Protein AF-A0A5K7Z667-F1 (afdb_monomer)

pLDDT: mean 88.24, std 15.1, range [29.2, 98.56]

Structure (mmCIF, N/CA/C/O backbone):
data_AF-A0A5K7Z667-F1
#
_entry.id   AF-A0A5K7Z667-F1
#
loop_
_atom_site.group_PDB
_atom_site.id
_atom_site.type_symbol
_atom_site.label_atom_id
_atom_site.label_alt_id
_atom_site.label_comp_id
_atom_site.label_asym_id
_atom_site.label_entity_id
_atom_site.label_seq_id
_atom_site.pdbx_PDB_ins_code
_atom_site.Cartn_x
_atom_site.Cartn_y
_atom_site.Cartn_z
_atom_site.occupancy
_atom_site.B_iso_or_equiv
_atom_site.auth_seq_id
_atom_site.auth_comp_id
_atom_site.auth_asym_id
_atom_site.auth_atom_id
_atom_site.pdbx_PDB_model_num
ATOM 1 N N . MET A 1 1 ? 11.948 23.792 13.325 1.00 37.81 1 MET A N 1
ATOM 2 C CA . MET A 1 1 ? 11.493 22.612 12.559 1.00 37.81 1 MET A CA 1
ATOM 3 C C . MET A 1 1 ? 12.037 22.757 11.149 1.00 37.81 1 MET A C 1
ATOM 5 O O . MET A 1 1 ? 11.696 23.718 10.473 1.00 37.81 1 MET A O 1
ATOM 9 N N . THR A 1 2 ? 13.013 21.930 10.794 1.00 32.78 2 THR A N 1
ATOM 10 C CA . THR A 1 2 ? 13.844 22.032 9.585 1.00 32.78 2 THR A CA 1
ATOM 11 C C . THR A 1 2 ? 13.054 21.640 8.335 1.00 32.78 2 THR A C 1
ATOM 13 O O . THR A 1 2 ? 12.211 20.747 8.389 1.00 32.78 2 THR A O 1
ATOM 16 N N . LYS A 1 3 ? 13.341 22.304 7.208 1.00 29.20 3 LYS A N 1
ATOM 17 C CA . LYS A 1 3 ? 12.704 22.112 5.888 1.00 29.20 3 LYS A CA 1
ATOM 18 C C . LYS A 1 3 ? 12.750 20.665 5.351 1.00 29.20 3 LYS A C 1
ATOM 20 O O . LYS A 1 3 ? 12.064 20.368 4.381 1.00 29.20 3 LYS A O 1
ATOM 25 N N . ASP A 1 4 ? 13.500 19.770 5.989 1.00 35.94 4 ASP A N 1
ATOM 26 C CA . ASP A 1 4 ? 13.651 18.368 5.585 1.00 35.94 4 ASP A CA 1
ATOM 27 C C . ASP A 1 4 ? 12.456 17.471 5.943 1.00 35.94 4 ASP A C 1
ATOM 29 O O . ASP A 1 4 ? 12.241 16.460 5.283 1.00 35.94 4 ASP A O 1
ATOM 33 N N . VAL A 1 5 ? 11.606 17.857 6.905 1.00 36.28 5 VAL A N 1
ATOM 34 C CA . VAL A 1 5 ? 10.409 17.060 7.264 1.00 36.28 5 VAL A CA 1
ATOM 35 C C . VAL A 1 5 ? 9.325 17.122 6.171 1.00 36.28 5 VAL A C 1
ATOM 37 O O . VAL A 1 5 ? 8.490 16.232 6.076 1.00 36.28 5 VAL A O 1
ATOM 40 N N . GLN A 1 6 ? 9.368 18.125 5.283 1.00 37.66 6 GLN A N 1
ATOM 41 C CA . GLN A 1 6 ? 8.462 18.241 4.127 1.00 37.66 6 GLN A CA 1
ATOM 42 C C . GLN A 1 6 ? 8.874 17.382 2.916 1.00 37.66 6 GLN A C 1
ATOM 44 O O . GLN A 1 6 ? 8.165 17.388 1.913 1.00 37.66 6 GLN A O 1
ATOM 49 N N . ARG A 1 7 ? 10.010 16.672 2.976 1.00 45.94 7 ARG A N 1
ATOM 50 C CA . ARG A 1 7 ? 10.534 15.856 1.863 1.00 45.94 7 ARG A CA 1
ATOM 51 C C . ARG A 1 7 ? 10.354 14.354 2.034 1.00 45.94 7 ARG A C 1
ATOM 53 O O . ARG A 1 7 ? 10.705 13.613 1.120 1.00 45.94 7 ARG A O 1
ATOM 60 N N . LEU A 1 8 ? 9.836 13.899 3.172 1.00 52.56 8 LEU A N 1
ATOM 61 C CA . LEU A 1 8 ? 9.465 12.496 3.293 1.00 52.56 8 LEU A CA 1
ATOM 62 C C . LEU A 1 8 ? 8.280 12.244 2.349 1.00 52.56 8 LEU A C 1
ATOM 64 O O . LEU A 1 8 ? 7.321 13.024 2.389 1.00 52.56 8 LEU A O 1
ATOM 68 N N . PRO A 1 9 ? 8.346 11.211 1.487 1.00 63.38 9 PRO A N 1
ATOM 69 C CA . PRO A 1 9 ? 7.200 10.783 0.698 1.00 63.38 9 PRO A CA 1
ATOM 70 C C . PRO A 1 9 ? 5.979 10.681 1.618 1.00 63.38 9 PRO A C 1
ATOM 72 O O . PRO A 1 9 ? 6.112 10.306 2.778 1.00 63.38 9 PRO A O 1
ATOM 75 N N . ASN A 1 10 ? 4.806 11.088 1.149 1.00 80.81 10 ASN A N 1
ATOM 76 C CA . ASN A 1 10 ? 3.501 10.908 1.792 1.00 80.81 10 ASN A CA 1
ATOM 77 C C . ASN A 1 10 ? 2.516 10.379 0.746 1.00 80.81 10 ASN A C 1
ATOM 79 O O . ASN A 1 10 ? 2.864 10.307 -0.435 1.00 80.81 10 ASN A O 1
ATOM 83 N N . GLU A 1 11 ? 1.313 9.975 1.162 1.00 86.56 11 GLU A N 1
ATOM 84 C CA . GLU A 1 11 ? 0.299 9.458 0.230 1.00 86.56 11 GLU A CA 1
ATOM 85 C C . GLU A 1 11 ? 0.104 10.417 -0.955 1.00 86.56 11 GLU A C 1
ATOM 87 O O . GLU A 1 11 ? 0.247 9.995 -2.098 1.00 86.56 11 GLU A O 1
ATOM 92 N N . ALA A 1 12 ? -0.064 11.716 -0.688 1.00 87.56 12 ALA A N 1
ATOM 93 C CA . ALA A 1 12 ? -0.238 12.738 -1.721 1.00 87.56 12 ALA A CA 1
ATOM 94 C C . ALA A 1 12 ? 0.960 12.849 -2.681 1.00 87.56 12 ALA A C 1
ATOM 96 O O . ALA A 1 12 ? 0.777 13.012 -3.885 1.00 87.56 12 ALA A O 1
ATOM 97 N N . TRP A 1 13 ? 2.193 12.737 -2.180 1.00 90.81 13 TRP A N 1
ATOM 98 C CA . TRP A 1 13 ? 3.378 12.717 -3.037 1.00 90.81 13 TRP A CA 1
ATOM 99 C C . TRP A 1 13 ? 3.383 11.484 -3.945 1.00 90.81 13 TRP A C 1
ATOM 101 O O . TRP A 1 13 ? 3.660 11.607 -5.137 1.00 90.81 13 TRP A O 1
ATOM 111 N N . CYS A 1 14 ? 3.047 10.304 -3.412 1.00 90.19 14 CYS A N 1
ATOM 112 C CA . CYS A 1 14 ? 3.000 9.083 -4.213 1.00 90.19 14 CYS A CA 1
ATOM 113 C C . CYS A 1 14 ? 1.883 9.144 -5.263 1.00 90.19 14 CYS A C 1
ATOM 115 O O . CYS A 1 14 ? 2.082 8.701 -6.391 1.00 90.19 14 CYS A O 1
ATOM 117 N N . GLU A 1 15 ? 0.734 9.729 -4.924 1.00 90.31 15 GLU A N 1
ATOM 118 C CA . GLU A 1 15 ? -0.350 9.982 -5.875 1.00 90.31 15 GLU A CA 1
ATOM 119 C C . GLU A 1 15 ? 0.071 10.933 -6.986 1.00 90.31 15 GLU A C 1
ATOM 121 O O . GLU A 1 15 ? -0.134 10.623 -8.155 1.00 90.31 15 GLU A O 1
ATOM 126 N N . GLN A 1 16 ? 0.738 12.035 -6.645 1.00 91.88 16 GLN A N 1
ATOM 127 C CA . GLN A 1 16 ? 1.260 12.957 -7.645 1.00 91.88 16 GLN A CA 1
ATOM 128 C C . GLN A 1 16 ? 2.244 12.251 -8.590 1.00 91.88 16 GLN A C 1
ATOM 130 O O . GLN A 1 16 ? 2.157 12.410 -9.804 1.00 91.88 16 GLN A O 1
ATOM 135 N N . ARG A 1 17 ? 3.176 11.445 -8.060 1.00 94.00 17 ARG A N 1
ATOM 136 C CA . ARG A 1 17 ? 4.117 10.680 -8.898 1.00 94.00 17 ARG A CA 1
ATOM 137 C C . ARG A 1 17 ? 3.405 9.651 -9.775 1.00 94.00 17 ARG A C 1
ATOM 139 O O . ARG A 1 17 ? 3.826 9.432 -10.906 1.00 94.00 17 ARG A O 1
ATOM 146 N N . LEU A 1 18 ? 2.343 9.027 -9.268 1.00 93.38 18 LEU A N 1
ATOM 147 C CA . LEU A 1 18 ? 1.510 8.112 -10.041 1.00 93.38 18 LEU A CA 1
ATOM 148 C C . LEU A 1 18 ? 0.805 8.846 -11.187 1.00 93.38 18 LEU A C 1
ATOM 150 O O . LEU A 1 18 ? 0.838 8.360 -12.310 1.00 93.38 18 LEU A O 1
ATOM 154 N N . GLU A 1 19 ? 0.188 9.998 -10.925 1.00 92.44 19 GLU A N 1
ATOM 155 C CA . GLU A 1 19 ? -0.460 10.819 -11.956 1.00 92.44 19 GLU A CA 1
ATOM 156 C C . GLU A 1 19 ? 0.533 11.253 -13.036 1.00 92.44 19 GLU A C 1
ATOM 158 O O . GLU A 1 19 ? 0.253 11.106 -14.225 1.00 92.44 19 GLU A O 1
ATOM 163 N N . GLU A 1 20 ? 1.716 11.719 -12.629 1.00 93.81 20 GLU A N 1
ATOM 164 C CA . GLU A 1 20 ? 2.798 12.070 -13.548 1.00 93.81 20 GLU A CA 1
ATOM 165 C C . GLU A 1 20 ? 3.216 10.866 -14.403 1.00 93.81 20 GLU A C 1
ATOM 167 O O . GLU A 1 20 ? 3.272 10.984 -15.624 1.00 93.81 20 GLU A O 1
ATOM 172 N N . LEU A 1 21 ? 3.447 9.695 -13.795 1.00 93.00 21 LEU A N 1
ATOM 173 C CA . LEU A 1 21 ? 3.819 8.473 -14.517 1.00 93.00 21 LEU A CA 1
ATOM 174 C C . LEU A 1 21 ? 2.734 8.034 -15.507 1.00 93.00 21 LEU A C 1
ATOM 176 O O . LEU A 1 21 ? 3.046 7.650 -16.630 1.00 93.00 21 LEU A O 1
ATOM 180 N N . MET A 1 22 ? 1.464 8.110 -15.111 1.00 90.06 22 MET A N 1
ATOM 181 C CA . MET A 1 22 ? 0.321 7.759 -15.959 1.00 90.06 22 MET A CA 1
ATOM 182 C C . MET A 1 22 ? 0.161 8.697 -17.166 1.00 90.06 22 MET A C 1
ATOM 184 O O . MET A 1 22 ? -0.462 8.307 -18.151 1.00 90.06 22 MET A O 1
ATOM 188 N N . GLY A 1 23 ? 0.709 9.913 -17.096 1.00 89.19 23 GLY A N 1
ATOM 189 C CA . GLY A 1 23 ? 0.734 10.870 -18.202 1.00 89.19 23 GLY A CA 1
ATOM 190 C C . GLY A 1 23 ? 1.915 10.704 -19.164 1.00 89.19 23 GLY A C 1
ATOM 191 O O . GLY A 1 23 ? 1.956 11.396 -20.180 1.00 89.19 23 GLY A O 1
ATOM 192 N N . ILE A 1 24 ? 2.879 9.827 -18.865 1.00 88.94 24 ILE A N 1
ATOM 193 C CA . ILE A 1 24 ? 4.060 9.608 -19.708 1.00 88.94 24 ILE A CA 1
ATOM 194 C C . ILE A 1 24 ? 3.760 8.544 -20.766 1.00 88.94 24 ILE A C 1
ATOM 196 O O . ILE A 1 24 ? 3.416 7.406 -20.450 1.00 88.94 24 ILE A O 1
ATOM 200 N N . GLU A 1 25 ? 3.997 8.882 -22.032 1.00 84.25 25 GLU A N 1
ATOM 201 C CA . GLU A 1 25 ? 4.102 7.892 -23.104 1.00 84.25 25 GLU A CA 1
ATOM 202 C C . GLU A 1 25 ? 5.501 7.262 -23.075 1.00 84.25 25 GLU A C 1
ATOM 204 O O . GLU A 1 25 ? 6.478 7.829 -23.568 1.00 84.25 25 GLU A O 1
ATOM 209 N N . ALA A 1 26 ? 5.619 6.091 -22.449 1.00 79.75 26 ALA A N 1
ATOM 210 C CA . ALA A 1 26 ? 6.873 5.348 -22.426 1.00 79.75 26 ALA A CA 1
ATOM 211 C C . ALA A 1 26 ? 7.084 4.613 -23.758 1.00 79.75 26 ALA A C 1
ATOM 213 O O . ALA A 1 26 ? 6.264 3.782 -24.149 1.00 79.75 26 ALA A O 1
ATOM 214 N N . ALA A 1 27 ? 8.210 4.882 -24.426 1.00 83.75 27 ALA A N 1
ATOM 215 C CA . ALA A 1 27 ? 8.595 4.178 -25.652 1.00 83.75 27 ALA A CA 1
ATOM 216 C C . ALA A 1 27 ? 8.820 2.673 -25.417 1.00 83.75 27 ALA A C 1
ATOM 218 O O . ALA A 1 27 ? 8.535 1.860 -26.293 1.00 83.75 27 ALA A O 1
ATOM 219 N N . ASP A 1 28 ? 9.300 2.312 -24.224 1.00 89.62 28 ASP A N 1
ATOM 220 C CA . ASP A 1 28 ? 9.475 0.932 -23.784 1.00 89.62 28 ASP A CA 1
ATOM 221 C C . ASP A 1 28 ? 8.576 0.652 -22.562 1.00 89.62 28 ASP A C 1
ATOM 223 O O . ASP A 1 28 ? 8.801 1.228 -21.488 1.00 89.62 28 ASP A O 1
ATOM 227 N N . PRO A 1 29 ? 7.568 -0.234 -22.686 1.00 91.19 29 PRO A N 1
ATOM 228 C CA . PRO A 1 29 ? 6.668 -0.579 -21.587 1.00 91.19 29 PRO A CA 1
ATOM 229 C C . PRO A 1 29 ? 7.378 -1.135 -20.348 1.00 91.19 29 PRO A C 1
ATOM 231 O O . PRO A 1 29 ? 6.884 -0.949 -19.235 1.00 91.19 29 PRO A O 1
ATOM 234 N N . ARG A 1 30 ? 8.546 -1.775 -20.500 1.00 93.94 30 ARG A N 1
ATOM 235 C CA . ARG A 1 30 ? 9.324 -2.300 -19.366 1.00 93.94 30 ARG A CA 1
ATOM 236 C C . ARG A 1 30 ? 9.703 -1.187 -18.399 1.00 93.94 30 ARG A C 1
ATOM 238 O O . ARG A 1 30 ? 9.585 -1.354 -17.188 1.00 93.94 30 ARG A O 1
ATOM 245 N N . LEU A 1 31 ? 10.098 -0.030 -18.934 1.00 94.88 31 LEU A N 1
ATOM 246 C CA . LEU A 1 31 ? 10.473 1.134 -18.132 1.00 94.88 31 LEU A CA 1
ATOM 247 C C . LEU A 1 31 ? 9.276 1.661 -17.338 1.00 94.88 31 LEU A C 1
ATOM 249 O O . LEU A 1 31 ? 9.417 1.997 -16.162 1.00 94.88 31 LEU A O 1
ATOM 253 N N . PHE A 1 32 ? 8.091 1.686 -17.952 1.00 95.56 32 PHE A N 1
ATOM 254 C CA . PHE A 1 32 ? 6.858 2.095 -17.282 1.00 95.56 32 PHE A CA 1
ATOM 255 C C . PHE A 1 32 ? 6.525 1.166 -16.109 1.00 95.56 32 PHE A C 1
ATOM 257 O O . PHE A 1 32 ? 6.336 1.636 -14.985 1.00 95.56 32 PHE A O 1
ATOM 264 N N . TRP A 1 33 ? 6.496 -0.150 -16.341 1.00 96.19 33 TRP A N 1
ATOM 265 C CA . TRP A 1 33 ? 6.102 -1.114 -15.312 1.00 96.19 33 TRP A CA 1
ATOM 266 C C . TRP A 1 33 ? 7.119 -1.224 -14.179 1.00 96.19 33 TRP A C 1
ATOM 268 O O . TRP A 1 33 ? 6.713 -1.261 -13.018 1.00 96.19 33 TRP A O 1
ATOM 278 N N . LEU A 1 34 ? 8.420 -1.162 -14.479 1.00 97.38 34 LEU A N 1
ATOM 279 C CA . LEU A 1 34 ? 9.453 -1.074 -13.443 1.00 97.38 34 LEU A CA 1
ATOM 280 C C . LEU A 1 34 ? 9.329 0.217 -12.632 1.00 97.38 34 LEU A C 1
ATOM 282 O O . LEU A 1 34 ? 9.441 0.185 -11.411 1.00 97.38 34 LEU A O 1
ATOM 286 N N . THR A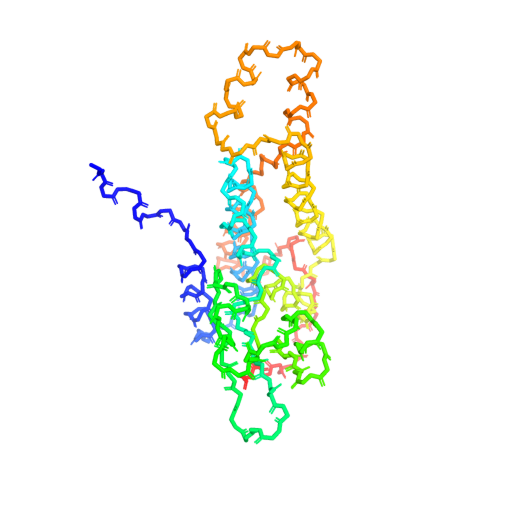 1 35 ? 9.032 1.350 -13.270 1.00 97.25 35 THR A N 1
ATOM 287 C CA . THR A 1 35 ? 8.834 2.615 -12.544 1.00 97.25 35 THR A CA 1
ATOM 288 C C . THR A 1 35 ? 7.595 2.558 -11.646 1.00 97.25 35 THR A C 1
ATOM 290 O O . THR A 1 35 ? 7.641 3.012 -10.501 1.00 97.25 35 THR A O 1
ATOM 293 N N . LEU A 1 36 ? 6.502 1.945 -12.113 1.00 97.56 36 LEU A N 1
ATOM 294 C CA . LEU A 1 36 ? 5.302 1.738 -11.300 1.00 97.56 36 LEU A CA 1
ATOM 295 C C . LEU A 1 36 ? 5.573 0.791 -10.119 1.00 97.56 36 LEU A C 1
ATOM 297 O O . LEU A 1 36 ? 5.118 1.053 -9.005 1.00 97.56 36 LEU A O 1
ATOM 301 N N . ALA A 1 37 ? 6.343 -0.277 -10.339 1.00 98.12 37 ALA A N 1
ATOM 302 C CA . ALA A 1 37 ? 6.761 -1.207 -9.292 1.00 98.12 37 ALA A CA 1
ATOM 303 C C . ALA A 1 37 ? 7.649 -0.518 -8.244 1.00 98.12 37 ALA A C 1
ATOM 305 O O . ALA A 1 37 ? 7.424 -0.676 -7.046 1.00 98.12 37 ALA A O 1
ATOM 306 N N . ARG A 1 38 ? 8.570 0.357 -8.667 1.00 97.81 38 ARG A N 1
ATOM 307 C CA . ARG A 1 38 ? 9.362 1.194 -7.750 1.00 97.81 38 ARG A CA 1
ATOM 308 C C . ARG A 1 38 ? 8.487 2.109 -6.901 1.00 97.81 38 ARG A C 1
ATOM 310 O O . ARG A 1 38 ? 8.744 2.261 -5.708 1.00 97.81 38 ARG A O 1
ATOM 317 N N . LEU A 1 39 ? 7.439 2.698 -7.478 1.00 97.50 39 LEU A N 1
ATOM 318 C CA . LEU A 1 39 ? 6.490 3.503 -6.708 1.00 97.50 39 LEU A CA 1
ATOM 319 C C . LEU A 1 39 ? 5.736 2.653 -5.670 1.00 97.50 39 LEU A C 1
ATOM 321 O O . LEU A 1 39 ? 5.523 3.115 -4.549 1.00 97.50 39 LEU A O 1
ATOM 325 N N . ALA A 1 40 ? 5.386 1.408 -6.010 1.00 97.94 40 ALA A N 1
ATOM 326 C CA . ALA A 1 40 ? 4.782 0.463 -5.072 1.00 97.94 40 ALA A CA 1
ATOM 327 C C . ALA A 1 40 ? 5.736 0.085 -3.927 1.00 97.94 40 ALA A C 1
ATOM 329 O O . ALA A 1 40 ? 5.325 0.141 -2.768 1.00 97.94 40 ALA A O 1
ATOM 330 N N . GLU A 1 41 ? 7.006 -0.219 -4.222 1.00 98.19 41 GLU A N 1
ATOM 331 C CA . GLU A 1 41 ? 8.025 -0.495 -3.196 1.00 98.19 41 GLU A CA 1
ATOM 332 C C . GLU A 1 41 ? 8.221 0.696 -2.254 1.00 98.19 41 GLU A C 1
ATOM 334 O O . GLU A 1 41 ? 8.280 0.522 -1.038 1.00 98.19 41 GLU A O 1
ATOM 339 N N . LEU A 1 42 ? 8.269 1.918 -2.792 1.00 97.06 42 LEU A N 1
ATOM 340 C CA . LEU A 1 42 ? 8.445 3.123 -1.985 1.00 97.06 42 LEU A CA 1
ATOM 341 C C . LEU A 1 42 ? 7.236 3.386 -1.074 1.00 97.06 42 LEU A C 1
ATOM 343 O O . LEU A 1 42 ? 7.412 3.638 0.119 1.00 97.06 42 LEU A O 1
ATOM 347 N N . ALA A 1 43 ? 6.015 3.271 -1.607 1.00 97.06 43 ALA A N 1
ATOM 348 C CA . ALA A 1 43 ? 4.792 3.414 -0.819 1.00 97.06 43 ALA A CA 1
ATOM 349 C C . ALA A 1 43 ? 4.701 2.347 0.287 1.00 97.06 43 ALA A C 1
ATOM 351 O O . ALA A 1 43 ? 4.293 2.636 1.411 1.00 97.06 43 ALA A O 1
ATOM 352 N N . LEU A 1 44 ? 5.120 1.114 -0.004 1.00 97.75 44 LEU A N 1
ATOM 353 C CA . LEU A 1 44 ? 5.105 0.013 0.952 1.00 97.75 44 LEU A CA 1
ATOM 354 C C . LEU A 1 44 ? 6.167 0.156 2.044 1.00 97.75 44 LEU A C 1
ATOM 356 O O . LEU A 1 44 ? 5.857 -0.040 3.220 1.00 97.75 44 LEU A O 1
ATOM 360 N N . LYS A 1 45 ? 7.395 0.539 1.676 1.00 97.25 45 LYS A N 1
ATOM 361 C CA . LYS A 1 45 ? 8.459 0.895 2.624 1.00 97.25 45 LYS A CA 1
ATOM 362 C C . LYS A 1 45 ? 7.968 1.958 3.596 1.00 97.25 45 LYS A C 1
ATOM 364 O O . LYS A 1 45 ? 8.118 1.811 4.805 1.00 97.25 45 LYS A O 1
ATOM 369 N N . GLN A 1 46 ? 7.326 2.987 3.062 1.00 96.31 46 GLN A N 1
ATOM 370 C CA . GLN A 1 46 ? 6.772 4.067 3.850 1.00 96.31 46 GLN A CA 1
ATOM 371 C C . GLN A 1 46 ? 5.644 3.606 4.785 1.00 96.31 46 GLN A C 1
ATOM 373 O O . GLN A 1 46 ? 5.627 3.991 5.952 1.00 96.31 46 GLN A O 1
ATOM 378 N N . ALA A 1 47 ? 4.712 2.777 4.310 1.00 97.38 47 ALA A N 1
ATOM 379 C CA . ALA A 1 47 ? 3.667 2.221 5.167 1.00 97.38 47 ALA A CA 1
ATOM 380 C C . ALA A 1 47 ? 4.255 1.366 6.302 1.00 97.38 47 ALA A C 1
ATOM 382 O O . ALA A 1 47 ? 3.769 1.432 7.431 1.00 97.38 47 ALA A O 1
ATOM 383 N N . GLY A 1 48 ? 5.323 0.614 6.018 1.00 97.75 48 GLY A N 1
ATOM 384 C CA . GLY A 1 48 ? 6.087 -0.122 7.022 1.00 97.75 48 GLY A CA 1
ATOM 385 C C . GLY A 1 48 ? 6.751 0.793 8.049 1.00 97.75 48 GLY A C 1
ATOM 386 O O . GLY A 1 48 ? 6.607 0.560 9.245 1.00 97.75 48 GLY A O 1
ATOM 387 N N . ASP A 1 49 ? 7.396 1.875 7.606 1.00 96.44 49 ASP A N 1
ATOM 388 C CA . ASP A 1 49 ? 7.992 2.863 8.510 1.00 96.44 49 ASP A CA 1
ATOM 389 C C . ASP A 1 49 ? 6.932 3.523 9.394 1.00 96.44 49 ASP A C 1
ATOM 391 O O . ASP A 1 49 ? 7.131 3.650 10.599 1.00 96.44 49 ASP A O 1
ATOM 395 N N . TYR A 1 50 ? 5.780 3.897 8.836 1.00 96.25 50 TYR A N 1
ATOM 396 C CA . TYR A 1 50 ? 4.678 4.435 9.628 1.00 96.25 50 TYR A CA 1
ATOM 397 C C . TYR A 1 50 ? 4.159 3.434 10.657 1.00 96.25 50 TYR A C 1
ATOM 399 O O . TYR A 1 50 ? 3.949 3.809 11.810 1.00 96.25 50 TYR A O 1
ATOM 407 N N . ALA A 1 51 ? 3.991 2.164 10.283 1.00 96.69 51 ALA A N 1
ATOM 408 C CA . ALA A 1 51 ? 3.578 1.126 11.222 1.00 96.69 51 ALA A CA 1
ATOM 409 C C . ALA A 1 51 ? 4.602 0.956 12.357 1.00 96.69 51 ALA A C 1
ATOM 411 O O . ALA A 1 51 ? 4.218 0.950 13.528 1.00 96.69 51 ALA A O 1
ATOM 412 N N . ASP A 1 52 ? 5.895 0.916 12.026 1.00 96.25 52 ASP A N 1
ATOM 413 C CA . ASP A 1 52 ? 6.990 0.762 12.990 1.00 96.25 52 ASP A CA 1
ATOM 414 C C . ASP A 1 52 ? 7.114 1.960 13.950 1.00 96.25 52 ASP A C 1
ATOM 416 O O . ASP A 1 52 ? 7.566 1.798 15.082 1.00 96.25 52 ASP A O 1
ATOM 420 N N . HIS A 1 53 ? 6.668 3.151 13.535 1.00 94.94 53 HIS A N 1
ATOM 421 C CA . HIS A 1 53 ? 6.625 4.365 14.362 1.00 94.94 53 HIS A CA 1
ATOM 422 C C . HIS A 1 53 ? 5.244 4.638 14.983 1.00 94.94 53 HIS A C 1
ATOM 424 O O . HIS A 1 53 ? 5.004 5.724 15.510 1.00 94.94 53 HIS A O 1
ATOM 430 N N . CYS A 1 54 ? 4.334 3.662 14.951 1.00 94.81 54 CYS A N 1
ATOM 431 C CA . CYS A 1 54 ? 2.974 3.780 15.483 1.00 94.81 54 CYS A CA 1
ATOM 432 C C . CYS A 1 54 ? 2.127 4.896 14.838 1.00 94.81 54 CYS A C 1
ATOM 434 O O . CYS A 1 54 ? 1.120 5.328 15.398 1.00 94.81 54 CYS A O 1
ATOM 436 N N . GLU A 1 55 ? 2.479 5.343 13.632 1.00 93.81 55 GLU A N 1
ATOM 437 C CA . GLU A 1 55 ? 1.674 6.254 12.815 1.00 93.81 55 GLU A CA 1
ATOM 438 C C . GLU A 1 55 ? 0.577 5.469 12.071 1.00 93.81 55 GLU A C 1
ATOM 440 O O . GLU A 1 55 ? 0.473 5.483 10.842 1.00 93.81 55 GLU A O 1
ATOM 445 N N . PHE A 1 56 ? -0.261 4.747 12.825 1.00 92.38 56 PHE A N 1
ATOM 446 C CA . PHE A 1 56 ? -1.211 3.765 12.283 1.00 92.38 56 PHE A CA 1
ATOM 447 C C . PHE A 1 56 ? -2.197 4.356 11.280 1.00 92.38 56 PHE A C 1
ATOM 449 O O . PHE A 1 56 ? -2.588 3.678 10.332 1.00 92.38 56 PHE A O 1
ATOM 456 N N . GLN A 1 57 ? -2.596 5.616 11.464 1.00 91.56 57 GLN A N 1
ATOM 457 C CA . GLN A 1 57 ? -3.472 6.289 10.512 1.00 91.56 57 GLN A CA 1
ATOM 458 C C . GLN A 1 57 ? -2.781 6.469 9.156 1.00 91.56 57 GLN A C 1
ATOM 460 O O . GLN A 1 57 ? -3.394 6.175 8.136 1.00 91.56 57 GLN A O 1
ATOM 465 N N . ALA A 1 58 ? -1.514 6.890 9.137 1.00 92.62 58 ALA A N 1
ATOM 466 C CA . ALA A 1 58 ? -0.760 7.111 7.906 1.00 92.62 58 ALA A CA 1
ATOM 467 C C . ALA A 1 58 ? -0.422 5.786 7.198 1.00 92.62 58 ALA A C 1
ATOM 469 O O . ALA A 1 58 ? -0.592 5.668 5.985 1.00 92.62 58 ALA A O 1
ATOM 470 N N . ALA A 1 59 ? -0.035 4.752 7.956 1.00 95.38 59 ALA A N 1
ATOM 471 C CA . ALA A 1 59 ? 0.136 3.399 7.420 1.00 95.38 59 ALA A CA 1
ATOM 472 C C . ALA A 1 59 ? -1.185 2.845 6.855 1.00 95.38 59 ALA A C 1
ATOM 474 O O . ALA A 1 59 ? -1.238 2.315 5.743 1.00 95.38 59 ALA A O 1
ATOM 475 N N . GLY A 1 60 ? -2.273 3.021 7.609 1.00 93.38 60 GLY A N 1
ATOM 476 C CA . GLY A 1 60 ? -3.620 2.642 7.210 1.00 93.38 60 GLY A CA 1
ATOM 477 C C . GLY A 1 60 ? -4.093 3.396 5.974 1.00 93.38 60 GLY A C 1
ATOM 478 O O . GLY A 1 60 ? -4.756 2.802 5.136 1.00 93.38 60 GLY A O 1
ATOM 479 N N . ASP A 1 61 ? -3.721 4.662 5.809 1.00 93.81 61 ASP A N 1
ATOM 480 C CA . ASP A 1 61 ? -4.059 5.464 4.635 1.00 93.81 61 ASP A CA 1
ATOM 481 C C . ASP A 1 61 ? -3.443 4.928 3.344 1.00 93.81 61 ASP A C 1
ATOM 483 O O . ASP A 1 61 ? -4.130 4.846 2.328 1.00 93.81 61 ASP A O 1
ATOM 487 N N . LEU A 1 62 ? -2.204 4.446 3.406 1.00 95.19 62 LEU A N 1
ATOM 488 C CA . LEU A 1 62 ? -1.546 3.829 2.257 1.00 95.19 62 LEU A CA 1
ATOM 489 C C . LEU A 1 62 ? -2.082 2.425 1.939 1.00 95.19 62 LEU A C 1
ATOM 491 O O . LEU A 1 62 ? -2.157 2.051 0.765 1.00 95.19 62 LEU A O 1
ATOM 495 N N . LEU A 1 63 ? -2.442 1.640 2.961 1.00 96.19 63 LEU A N 1
ATOM 496 C CA . LEU A 1 63 ? -2.700 0.204 2.809 1.00 96.19 63 LEU A CA 1
ATOM 497 C C . LEU A 1 63 ? -4.178 -0.207 2.860 1.00 96.19 63 LEU A C 1
ATOM 499 O O . LEU A 1 63 ? -4.578 -1.115 2.137 1.00 96.19 63 LEU A O 1
ATOM 503 N N . VAL A 1 64 ? -4.986 0.410 3.721 1.00 92.75 64 VAL A N 1
ATOM 504 C CA . VAL A 1 64 ? -6.316 -0.104 4.102 1.00 92.75 64 VAL A CA 1
ATOM 505 C C . VAL A 1 64 ? -7.430 0.888 3.792 1.00 92.75 64 VAL A C 1
ATOM 507 O O . VAL A 1 64 ? -8.451 0.511 3.217 1.00 92.75 64 VAL A O 1
ATOM 510 N N . ASN A 1 65 ? -7.260 2.153 4.170 1.00 91.38 65 ASN A N 1
ATOM 511 C CA . ASN A 1 65 ? -8.290 3.172 4.060 1.00 91.38 65 ASN A CA 1
ATOM 512 C C . ASN A 1 65 ? -8.424 3.610 2.602 1.00 91.38 65 ASN A C 1
ATOM 514 O O . ASN A 1 65 ? -7.491 4.184 2.043 1.00 91.38 65 ASN A O 1
ATOM 518 N N . PRO A 1 66 ? -9.590 3.404 1.971 1.00 91.62 66 PRO A N 1
ATOM 519 C CA . PRO A 1 66 ? -9.796 3.898 0.628 1.00 91.62 66 PRO A CA 1
ATOM 520 C C . PRO A 1 66 ? -9.689 5.419 0.581 1.00 91.62 66 PRO A C 1
ATOM 522 O O . PRO A 1 66 ? -10.216 6.122 1.452 1.00 91.62 66 PRO A O 1
ATOM 525 N N . ARG A 1 67 ? -9.065 5.911 -0.484 1.00 91.44 67 ARG A N 1
ATOM 526 C CA . ARG A 1 67 ? -8.874 7.338 -0.737 1.00 91.44 67 ARG A CA 1
ATOM 527 C C . ARG A 1 67 ? -10.193 8.061 -0.957 1.00 91.44 67 ARG A C 1
ATOM 529 O O . ARG A 1 67 ? -10.376 9.183 -0.485 1.00 91.44 67 ARG A O 1
ATOM 536 N N . ARG A 1 68 ? -11.162 7.375 -1.577 1.00 91.38 68 ARG A N 1
ATOM 537 C CA . ARG A 1 68 ? -12.486 7.939 -1.845 1.00 91.38 68 ARG A CA 1
ATOM 538 C C . ARG A 1 68 ? -13.608 6.927 -1.698 1.00 91.38 68 ARG A C 1
ATOM 540 O O . ARG A 1 68 ? -13.632 5.887 -2.355 1.00 91.38 68 ARG A O 1
ATOM 547 N N . ILE A 1 69 ? -14.597 7.297 -0.887 1.00 91.94 69 ILE A N 1
ATOM 548 C CA . ILE A 1 69 ? -15.830 6.534 -0.684 1.00 91.94 69 ILE A CA 1
ATOM 549 C C . ILE A 1 69 ? -17.025 7.458 -0.923 1.00 91.94 69 ILE A C 1
ATOM 551 O O . ILE A 1 69 ? -17.133 8.522 -0.310 1.00 91.94 69 ILE A O 1
ATOM 555 N N . LYS A 1 70 ? -17.932 7.039 -1.804 1.00 93.31 70 LYS A N 1
ATOM 556 C CA . LYS A 1 70 ? -19.256 7.642 -1.987 1.00 93.31 70 LYS A CA 1
ATOM 557 C C . LYS A 1 70 ? -20.265 6.900 -1.123 1.00 93.31 70 LYS A C 1
ATOM 559 O O . LYS A 1 70 ? -20.276 5.673 -1.102 1.00 93.31 70 LYS A O 1
ATOM 564 N N . ILE A 1 71 ? -21.112 7.642 -0.422 1.00 91.38 71 ILE A N 1
ATOM 565 C CA . ILE A 1 71 ? -22.193 7.091 0.392 1.00 91.38 71 ILE A CA 1
ATOM 566 C C . ILE A 1 71 ? -23.513 7.560 -0.209 1.00 91.38 71 ILE A C 1
ATOM 568 O O . ILE A 1 71 ? -23.837 8.748 -0.187 1.00 91.38 71 ILE A O 1
ATOM 572 N N . PHE A 1 72 ? -24.268 6.616 -0.753 1.00 92.19 72 PHE A N 1
ATOM 573 C CA . PHE A 1 72 ? -25.605 6.846 -1.279 1.00 92.19 72 PHE A CA 1
ATOM 574 C C . PHE A 1 72 ? -26.605 6.712 -0.141 1.00 92.19 72 PHE A C 1
ATOM 576 O O . PHE A 1 72 ? -26.585 5.713 0.573 1.00 92.19 72 PHE A O 1
ATOM 583 N N . VAL A 1 73 ? -27.466 7.710 0.035 1.00 91.38 73 VAL A N 1
ATOM 584 C CA . VAL A 1 73 ? -28.493 7.724 1.084 1.00 91.38 73 VAL A CA 1
ATOM 585 C C . VAL A 1 73 ? -29.857 7.562 0.430 1.00 91.38 73 VAL A C 1
ATOM 587 O O . VAL A 1 73 ? -30.175 8.274 -0.521 1.00 91.38 73 VAL A O 1
ATOM 590 N N . GLN A 1 74 ? -30.682 6.653 0.948 1.00 89.94 74 GLN A N 1
ATOM 591 C CA . GLN A 1 74 ? -32.031 6.425 0.435 1.00 89.94 74 GLN A CA 1
ATOM 592 C C . GLN A 1 74 ? -32.838 7.734 0.414 1.00 89.94 74 GLN A C 1
ATOM 594 O O . GLN A 1 74 ? -32.930 8.435 1.421 1.00 89.94 74 GLN A O 1
ATOM 599 N N . GLY A 1 75 ? -33.445 8.045 -0.733 1.00 86.75 75 GLY A N 1
ATOM 600 C CA . GLY A 1 75 ? -34.234 9.266 -0.922 1.00 86.75 75 GLY A CA 1
ATOM 601 C C . GLY A 1 75 ? -33.412 10.511 -1.273 1.00 86.75 75 GLY A C 1
ATOM 602 O O . GLY A 1 75 ? -33.996 11.578 -1.431 1.00 86.75 75 GLY A O 1
ATOM 603 N N . ARG A 1 76 ? -32.084 10.396 -1.427 1.00 88.31 76 ARG A N 1
ATOM 604 C CA . ARG A 1 76 ? -31.232 11.439 -2.015 1.00 88.31 76 ARG A CA 1
ATOM 605 C C . ARG A 1 76 ? -30.743 11.009 -3.393 1.00 88.31 76 ARG A C 1
ATOM 607 O O . ARG A 1 76 ? -30.433 9.841 -3.604 1.00 88.31 76 ARG A O 1
ATOM 614 N N . THR A 1 77 ? -30.665 11.965 -4.310 1.00 84.06 77 THR A N 1
ATOM 615 C CA . THR A 1 77 ? -30.111 11.764 -5.656 1.00 84.06 77 THR A CA 1
ATOM 616 C C . THR A 1 77 ? -28.588 11.818 -5.650 1.00 84.06 77 THR A C 1
ATOM 618 O O . THR A 1 77 ? -27.946 11.003 -6.307 1.00 84.06 77 THR A O 1
ATOM 621 N N . ASP A 1 78 ? -28.007 12.725 -4.861 1.00 88.06 78 ASP A N 1
ATOM 622 C CA . ASP A 1 78 ? -26.562 12.935 -4.833 1.00 88.06 78 ASP A CA 1
ATOM 623 C C . ASP A 1 78 ? -25.877 12.151 -3.704 1.00 88.06 78 ASP A C 1
ATOM 625 O O . ASP A 1 78 ? -26.330 12.192 -2.549 1.00 88.06 78 ASP A O 1
ATOM 629 N N . PRO A 1 79 ? -24.762 11.451 -3.997 1.00 91.25 79 PRO A N 1
ATOM 630 C CA . PRO A 1 79 ? -23.987 10.772 -2.974 1.00 91.25 79 PRO A CA 1
ATOM 631 C C . PRO A 1 79 ? -23.232 11.774 -2.100 1.00 91.25 79 PRO A C 1
ATOM 633 O O . PRO A 1 79 ? -22.666 12.758 -2.576 1.00 91.25 79 PRO A O 1
ATOM 636 N N . VAL A 1 80 ? -23.128 11.460 -0.812 1.00 89.69 80 VAL A N 1
ATOM 637 C CA . VAL A 1 80 ? -22.238 12.174 0.105 1.00 89.69 80 VAL A CA 1
ATOM 638 C C . VAL A 1 80 ? -20.834 11.594 -0.042 1.00 89.69 80 VAL A C 1
ATOM 640 O O . VAL A 1 80 ? -20.634 10.388 0.114 1.00 89.69 80 VAL A O 1
ATOM 643 N N . ILE A 1 81 ? -19.845 12.440 -0.340 1.00 89.69 81 ILE A N 1
ATOM 644 C CA . ILE A 1 81 ? -18.440 12.022 -0.309 1.00 89.69 81 ILE A CA 1
ATOM 645 C C . ILE A 1 81 ? -18.020 11.896 1.152 1.00 89.69 81 ILE A C 1
ATOM 647 O O . ILE A 1 81 ? -18.045 12.880 1.894 1.00 89.69 81 ILE A O 1
ATOM 651 N N . LYS A 1 82 ? -17.631 10.687 1.567 1.00 88.31 82 LYS A N 1
ATOM 652 C CA . LYS A 1 82 ? -17.141 10.447 2.923 1.00 88.31 82 LYS A CA 1
ATOM 653 C C . LYS A 1 82 ? -15.846 11.231 3.125 1.00 88.31 82 LYS A C 1
ATOM 655 O O . LYS A 1 82 ? -14.842 10.951 2.471 1.00 88.31 82 LYS A O 1
ATOM 660 N N . LYS A 1 83 ? -15.836 12.148 4.090 1.00 85.75 83 LYS A N 1
ATOM 661 C CA . LYS A 1 83 ? -14.596 12.744 4.595 1.00 85.75 83 LYS A CA 1
ATOM 662 C C . LYS A 1 83 ? -13.797 11.660 5.318 1.00 85.75 83 LYS A C 1
ATOM 664 O O . LYS A 1 83 ? -14.332 10.995 6.212 1.00 85.75 83 LYS A O 1
ATOM 669 N N . ARG A 1 84 ? -12.539 11.445 4.923 1.00 83.25 84 ARG A N 1
ATOM 670 C CA . ARG A 1 84 ? -11.628 10.541 5.646 1.00 83.25 84 ARG A CA 1
ATOM 671 C C . ARG A 1 84 ? -11.473 11.036 7.087 1.00 83.25 84 ARG A C 1
ATOM 673 O O . ARG A 1 84 ? -11.605 12.229 7.344 1.00 83.25 84 ARG A O 1
ATOM 680 N N . HIS A 1 85 ? -11.265 10.105 8.015 1.00 82.56 85 HIS A N 1
ATOM 681 C CA . HIS A 1 85 ? -10.963 10.382 9.432 1.00 82.56 85 HIS A CA 1
ATOM 6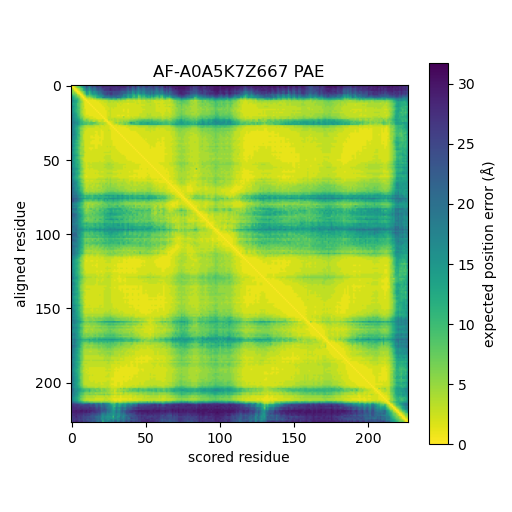82 C C . HIS A 1 85 ? -12.043 11.105 10.251 1.00 82.56 85 HIS A C 1
ATOM 684 O O . HIS A 1 85 ? -11.885 11.275 11.452 1.00 82.56 85 HIS A O 1
ATOM 690 N N . CYS A 1 86 ? -13.179 11.456 9.646 1.00 83.31 86 CYS A N 1
ATOM 691 C CA . CYS A 1 86 ? -14.358 11.949 10.350 1.00 83.31 86 CYS A CA 1
ATOM 692 C C . CYS A 1 86 ? -15.359 10.802 10.547 1.00 83.31 86 CYS A C 1
ATOM 694 O O . CYS A 1 86 ? -15.654 10.046 9.612 1.00 83.31 86 CYS A O 1
ATOM 696 N N . GLY A 1 87 ? -15.893 10.660 11.761 1.00 83.31 87 GLY A N 1
ATOM 697 C CA . GLY A 1 87 ? -16.840 9.594 12.085 1.00 83.31 87 GLY A CA 1
ATOM 698 C C . GLY A 1 87 ? -18.114 9.689 11.242 1.00 83.31 87 GLY A C 1
ATOM 699 O O . GLY A 1 87 ? -18.638 10.776 11.012 1.00 83.31 87 GLY A O 1
ATOM 700 N N . LEU A 1 88 ? -18.662 8.549 10.802 1.00 83.44 88 LEU A N 1
ATOM 701 C CA . LEU A 1 88 ? -19.901 8.539 10.007 1.00 83.44 88 LEU A CA 1
ATOM 702 C C . LEU A 1 88 ? -21.060 9.204 10.758 1.00 83.44 88 LEU A C 1
ATOM 704 O O . LEU A 1 88 ? -21.815 9.967 10.167 1.00 83.44 88 LEU A O 1
ATOM 708 N N . ARG A 1 89 ? -21.164 8.986 12.075 1.00 83.62 89 ARG A N 1
ATOM 709 C CA . ARG A 1 89 ? -22.159 9.672 12.907 1.00 83.62 89 ARG A CA 1
ATOM 710 C C . ARG A 1 89 ? -22.076 11.184 12.732 1.00 83.62 89 ARG A C 1
ATOM 712 O O . ARG A 1 89 ? -23.095 11.801 12.467 1.00 83.62 89 ARG A O 1
ATOM 719 N N . GLU A 1 90 ? -20.880 11.751 12.852 1.00 86.06 90 GLU A N 1
ATOM 720 C CA . GLU A 1 90 ? -20.656 13.191 12.751 1.00 86.06 90 GLU A CA 1
ATOM 721 C C . GLU A 1 90 ? -21.086 13.716 11.374 1.00 86.06 90 GLU A C 1
ATOM 723 O O . GLU A 1 90 ? -21.896 14.640 11.296 1.00 86.06 90 GLU A O 1
ATOM 728 N N . GLN A 1 91 ? -20.667 13.043 10.297 1.00 86.69 91 GLN A N 1
ATOM 729 C CA . GLN A 1 91 ? -20.992 13.423 8.916 1.00 86.69 91 GLN A CA 1
ATOM 730 C C . GLN A 1 91 ? -22.486 13.332 8.579 1.00 86.69 91 GLN A C 1
ATOM 732 O O . GLN A 1 91 ? -22.978 14.098 7.752 1.00 86.69 91 GLN A O 1
ATOM 737 N N . PHE A 1 92 ? -23.211 12.410 9.216 1.00 87.69 92 PHE A N 1
ATOM 738 C CA . PHE A 1 92 ? -24.632 12.167 8.964 1.00 87.69 92 PHE A CA 1
ATOM 739 C C . PHE A 1 92 ? -25.539 12.621 10.113 1.00 87.69 92 PHE A C 1
ATOM 741 O O . PHE A 1 92 ? -26.727 12.308 10.091 1.00 87.69 92 PHE A O 1
ATOM 748 N N . THR A 1 93 ? -25.032 13.394 11.083 1.00 86.31 93 THR A N 1
ATOM 749 C CA . THR A 1 93 ? -25.791 13.807 12.282 1.00 86.31 93 THR A CA 1
ATOM 750 C C . THR A 1 93 ? -27.150 14.411 11.920 1.00 86.31 93 THR A C 1
ATOM 752 O O . THR A 1 93 ? -28.170 14.052 12.503 1.00 86.31 93 THR A O 1
ATOM 755 N N . SER A 1 94 ? -27.184 15.282 10.906 1.00 85.12 94 SER A N 1
ATOM 756 C CA . SER A 1 94 ? -28.413 15.939 10.443 1.00 85.12 94 SER A CA 1
ATOM 757 C C . SER A 1 94 ? -29.410 14.991 9.768 1.00 85.12 94 SER A C 1
ATOM 759 O O . SER A 1 94 ? -30.604 15.272 9.772 1.00 85.12 94 SER A O 1
ATOM 761 N N . ALA A 1 95 ? -28.941 13.881 9.193 1.00 85.38 95 ALA A N 1
ATOM 762 C CA . ALA A 1 95 ? -29.769 12.898 8.495 1.00 85.38 95 ALA A CA 1
ATOM 763 C C . ALA A 1 95 ? -30.255 11.760 9.411 1.00 85.38 95 ALA A C 1
ATOM 765 O O . ALA A 1 95 ? -31.352 11.250 9.204 1.00 85.38 95 ALA A O 1
ATOM 766 N N . ILE A 1 96 ? -29.456 11.378 10.413 1.00 87.75 96 ILE A N 1
ATOM 767 C CA . ILE A 1 96 ? -29.775 10.318 11.386 1.00 87.75 96 ILE A CA 1
ATOM 768 C C . ILE A 1 96 ? -30.867 10.778 12.365 1.00 87.75 96 ILE A C 1
ATOM 770 O O . ILE A 1 96 ? -31.733 9.999 12.766 1.00 87.75 96 ILE A O 1
ATOM 774 N N . GLY A 1 97 ? -30.836 12.050 12.778 1.00 85.31 97 GLY A N 1
ATOM 775 C CA . GLY A 1 97 ? -31.774 12.578 13.765 1.00 85.31 97 GLY A CA 1
ATOM 776 C C . GLY A 1 97 ? -31.596 11.921 15.138 1.00 85.31 97 GLY A C 1
ATOM 777 O O . GLY A 1 97 ? -30.547 12.062 15.763 1.00 85.31 97 GLY A O 1
ATOM 778 N N . ARG A 1 98 ? -32.640 11.241 15.631 1.00 85.25 98 ARG A N 1
ATOM 779 C CA . ARG A 1 98 ? -32.656 10.578 16.953 1.00 85.25 98 ARG A CA 1
ATOM 7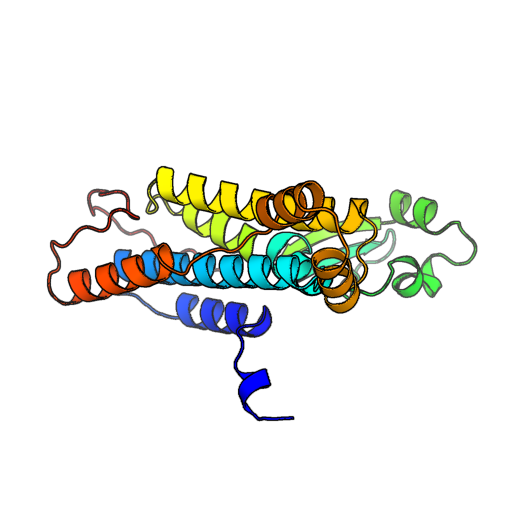80 C C . ARG A 1 98 ? -32.429 9.064 16.893 1.00 85.25 98 ARG A C 1
ATOM 782 O O . ARG A 1 98 ? -32.452 8.419 17.937 1.00 85.25 98 ARG A O 1
ATOM 789 N N . GLU A 1 99 ? -32.265 8.497 15.700 1.00 88.00 99 GLU A N 1
ATOM 790 C CA . GLU A 1 99 ? -32.024 7.063 15.540 1.00 88.00 99 GLU A CA 1
ATOM 791 C C . GLU A 1 99 ? -30.614 6.670 16.002 1.00 88.00 99 GLU A C 1
ATOM 793 O O . GLU A 1 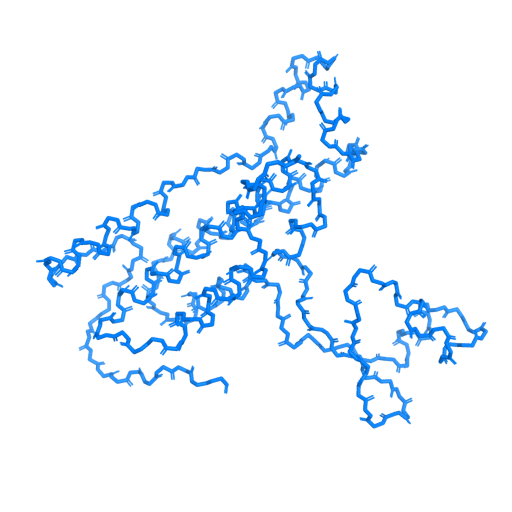99 ? -29.694 7.490 16.053 1.00 88.00 99 GLU A O 1
ATOM 798 N N . GLU A 1 100 ? -30.437 5.391 16.334 1.00 89.56 100 GLU A N 1
ATOM 799 C CA . GLU A 1 100 ? -29.113 4.843 16.611 1.00 89.56 100 GLU A CA 1
ATOM 800 C C . GLU A 1 100 ? -28.277 4.859 15.307 1.00 89.56 100 GLU A C 1
ATOM 802 O O . GLU A 1 100 ? -28.737 4.341 14.281 1.00 89.56 100 GLU A O 1
ATOM 807 N N . PRO A 1 101 ? -27.076 5.476 15.303 1.00 88.44 101 PRO A N 1
ATOM 808 C CA . PRO A 1 101 ? -26.311 5.713 14.081 1.00 88.44 101 PRO A CA 1
ATOM 809 C C . PRO A 1 101 ? -26.007 4.467 13.244 1.00 88.44 101 PRO A C 1
ATOM 811 O O . PRO A 1 101 ? -26.139 4.526 12.022 1.00 88.44 101 PRO A O 1
ATOM 814 N N . ALA A 1 102 ? -25.595 3.353 13.854 1.00 87.62 102 ALA A N 1
ATOM 815 C CA . ALA A 1 102 ? -25.215 2.149 13.112 1.00 87.62 102 ALA A CA 1
ATOM 816 C C . ALA A 1 102 ? -26.429 1.492 12.431 1.00 87.62 102 ALA A C 1
ATOM 818 O O . ALA A 1 102 ? -26.370 1.082 11.267 1.00 87.62 102 ALA A O 1
ATOM 819 N N . THR A 1 103 ? -27.560 1.460 13.129 1.00 90.25 103 THR A N 1
ATOM 820 C CA . THR A 1 103 ? -28.842 0.955 12.636 1.00 90.25 103 THR A CA 1
ATOM 821 C C . THR A 1 103 ? -29.346 1.795 11.468 1.00 90.25 103 THR A C 1
ATOM 823 O O . THR A 1 103 ? -29.775 1.250 10.449 1.00 90.25 103 THR A O 1
ATOM 826 N N . TRP A 1 104 ? -29.256 3.123 11.574 1.00 92.81 104 TRP A N 1
ATOM 827 C CA . TRP A 1 104 ? -29.645 4.010 10.482 1.00 92.81 104 TRP A CA 1
ATOM 828 C C . TRP A 1 104 ? -28.725 3.834 9.269 1.00 92.81 104 TRP A C 1
ATOM 830 O O . TRP A 1 104 ? -29.210 3.608 8.160 1.00 92.81 104 TRP A O 1
ATOM 840 N N . LEU A 1 105 ? -27.401 3.867 9.472 1.00 89.38 105 LEU A N 1
ATOM 841 C CA . LEU A 1 105 ? -26.412 3.742 8.395 1.00 89.38 105 LEU A CA 1
ATOM 842 C C . LEU A 1 105 ? -26.583 2.428 7.623 1.00 89.38 105 LEU A C 1
ATOM 844 O O . LEU A 1 105 ? -26.656 2.452 6.396 1.00 89.38 105 LEU A O 1
ATOM 848 N N . SER A 1 106 ? -26.713 1.299 8.321 1.00 90.50 106 SER A N 1
ATOM 849 C CA . SER A 1 106 ? -26.863 -0.019 7.684 1.00 90.50 106 SER A CA 1
ATOM 850 C C . SER A 1 106 ? -28.139 -0.157 6.847 1.00 90.50 106 SER A C 1
ATOM 852 O O . SER A 1 106 ? -28.131 -0.836 5.824 1.00 90.50 106 SER A O 1
ATOM 854 N N . ARG A 1 107 ? -29.236 0.496 7.247 1.00 93.25 107 ARG A N 1
ATOM 855 C CA . ARG A 1 107 ? -30.527 0.416 6.544 1.00 93.25 107 ARG A CA 1
ATOM 856 C C . ARG A 1 107 ? -30.704 1.460 5.450 1.00 93.25 107 ARG A C 1
ATOM 858 O O . ARG A 1 107 ? -31.460 1.229 4.508 1.00 93.25 107 ARG A O 1
ATOM 865 N N . LYS A 1 108 ? -30.114 2.644 5.623 1.00 93.62 108 LYS A N 1
ATOM 866 C CA . LYS A 1 108 ? -30.393 3.827 4.796 1.00 93.62 108 LYS A CA 1
ATOM 867 C C . LYS A 1 108 ? -29.270 4.185 3.847 1.00 93.62 108 LYS A C 1
ATOM 869 O O . LYS A 1 108 ? -29.478 5.076 3.021 1.00 93.62 108 LYS A O 1
ATOM 874 N N . THR A 1 109 ? -28.118 3.525 3.944 1.00 91.88 109 THR A N 1
ATOM 875 C CA . THR A 1 109 ? -26.962 3.868 3.124 1.00 91.88 109 THR A CA 1
ATOM 876 C C . THR A 1 109 ? -26.379 2.686 2.365 1.00 91.88 109 THR A C 1
ATOM 878 O O . THR A 1 109 ? -26.422 1.549 2.822 1.00 91.88 109 THR A O 1
ATOM 881 N N . LEU A 1 110 ? -25.814 2.984 1.197 1.00 91.44 110 LEU A N 1
ATOM 882 C CA . LEU A 1 110 ? -24.965 2.088 0.424 1.00 91.44 110 LEU A CA 1
ATOM 883 C C . LEU A 1 110 ? -23.614 2.778 0.227 1.00 91.44 110 LEU A C 1
ATOM 885 O O . LEU A 1 110 ? -23.557 3.904 -0.274 1.00 91.44 110 LEU A O 1
ATOM 889 N N . SER A 1 111 ? -22.526 2.121 0.622 1.00 90.56 111 SER A N 1
ATOM 890 C CA . SER A 1 111 ? -21.171 2.620 0.397 1.00 90.56 111 SER A CA 1
ATOM 891 C C . SER A 1 111 ? -20.598 2.068 -0.905 1.00 90.56 111 SER A C 1
ATOM 893 O O . SER A 1 111 ? -20.771 0.903 -1.251 1.00 90.56 111 SER A O 1
ATOM 895 N N . HIS A 1 112 ? -19.889 2.924 -1.632 1.00 91.81 112 HIS A N 1
ATOM 896 C CA . HIS A 1 112 ? -19.180 2.565 -2.847 1.00 91.81 112 HIS A CA 1
ATOM 897 C C . HIS A 1 112 ? -17.766 3.141 -2.788 1.00 91.81 112 HIS A C 1
ATOM 899 O O . HIS A 1 112 ? -17.579 4.356 -2.681 1.00 91.81 112 HIS A O 1
ATOM 905 N N . VAL A 1 113 ? -16.766 2.261 -2.824 1.00 90.62 113 VAL A N 1
ATOM 906 C CA . VAL A 1 113 ? -15.355 2.652 -2.883 1.00 90.62 113 VAL A CA 1
ATOM 907 C C . VAL A 1 113 ? -15.036 3.063 -4.315 1.00 90.62 113 VAL A C 1
ATOM 909 O O . VAL A 1 113 ? -15.072 2.229 -5.213 1.00 90.62 113 VAL A O 1
ATOM 912 N N . CYS A 1 114 ? -14.737 4.344 -4.521 1.00 90.00 114 CYS A N 1
ATOM 913 C CA . CYS A 1 114 ? -14.354 4.867 -5.832 1.00 90.00 114 CYS A CA 1
ATOM 914 C C . CYS A 1 114 ? -12.852 4.731 -6.072 1.00 90.00 114 CYS A C 1
ATOM 916 O O . CYS A 1 114 ? -12.434 4.413 -7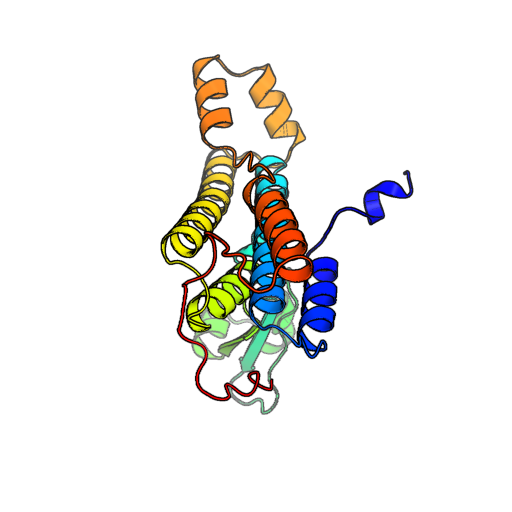.175 1.00 90.00 114 CYS A O 1
ATOM 918 N N . GLU A 1 115 ? -12.049 4.967 -5.035 1.00 90.94 115 GLU A N 1
ATOM 919 C CA . GLU A 1 115 ? -10.590 4.923 -5.116 1.00 90.94 115 GLU A CA 1
ATOM 920 C C . GLU A 1 115 ? -10.080 4.102 -3.930 1.00 90.94 115 GLU A C 1
ATOM 922 O O . GLU A 1 115 ? -10.278 4.477 -2.769 1.00 90.94 115 GLU A O 1
ATOM 927 N N . LYS A 1 116 ? -9.471 2.945 -4.224 1.00 93.69 116 LYS A N 1
ATOM 928 C CA . LYS A 1 116 ? -8.868 2.037 -3.230 1.00 93.69 116 LYS A CA 1
ATOM 929 C C . LYS A 1 116 ? -7.715 2.728 -2.501 1.00 93.69 116 LYS A C 1
ATOM 931 O O . LYS A 1 116 ? -7.208 3.729 -2.995 1.00 93.69 116 LYS A O 1
ATOM 936 N N . ALA A 1 117 ? -7.270 2.182 -1.371 1.00 94.81 117 ALA A N 1
ATOM 937 C CA . ALA A 1 117 ? -5.999 2.598 -0.775 1.00 94.81 117 ALA A CA 1
ATOM 938 C C . ALA A 1 117 ? -4.862 2.459 -1.809 1.00 94.81 117 ALA A C 1
ATOM 940 O O . ALA A 1 117 ? -4.955 1.634 -2.729 1.00 94.81 117 ALA A O 1
ATOM 941 N N . LEU A 1 118 ? -3.829 3.294 -1.699 1.00 95.69 118 LEU A N 1
ATOM 942 C CA . LEU A 1 118 ? -2.826 3.440 -2.754 1.00 95.69 118 LEU A CA 1
ATOM 943 C C . LEU A 1 118 ? -2.070 2.134 -3.042 1.00 95.69 118 LEU A C 1
ATOM 945 O O . LEU A 1 118 ? -1.969 1.738 -4.200 1.00 95.69 118 LEU A O 1
ATOM 949 N N . ILE A 1 119 ? -1.580 1.437 -2.015 1.00 97.44 119 ILE A N 1
ATOM 950 C CA . ILE A 1 119 ? -0.789 0.213 -2.201 1.00 97.44 119 ILE A CA 1
ATOM 951 C C . ILE A 1 119 ? -1.632 -0.910 -2.835 1.00 97.44 119 ILE A C 1
ATOM 953 O O . ILE A 1 119 ? -1.188 -1.469 -3.840 1.00 97.44 119 ILE A O 1
ATOM 957 N N . PRO A 1 120 ? -2.859 -1.224 -2.359 1.00 97.38 120 PRO A N 1
ATOM 958 C CA . PRO A 1 120 ? -3.734 -2.171 -3.051 1.00 97.38 120 PRO A CA 1
ATOM 959 C C . PRO A 1 120 ? -4.017 -1.803 -4.506 1.00 97.38 120 PRO A C 1
ATOM 961 O O . PRO A 1 120 ? -4.051 -2.689 -5.357 1.00 97.38 120 PRO A O 1
ATOM 964 N N . TYR A 1 121 ? -4.201 -0.511 -4.799 1.00 96.56 121 TYR A N 1
ATOM 965 C CA . TYR A 1 121 ? -4.380 -0.038 -6.170 1.00 96.56 121 TYR A CA 1
ATOM 966 C C . TYR A 1 121 ? -3.141 -0.328 -7.029 1.00 96.56 121 TYR A C 1
ATOM 968 O O . TYR A 1 121 ? -3.268 -0.911 -8.104 1.00 96.56 121 TYR A O 1
ATOM 976 N N . LEU A 1 122 ? -1.942 0.022 -6.552 1.00 97.25 122 LEU A N 1
ATOM 977 C CA . LEU A 1 122 ? -0.690 -0.233 -7.269 1.00 97.25 122 LEU A CA 1
ATOM 978 C C . LEU A 1 122 ? -0.470 -1.734 -7.496 1.00 97.25 122 LEU A C 1
ATOM 980 O O . LEU A 1 122 ? -0.200 -2.141 -8.624 1.00 97.25 122 LEU A O 1
ATOM 984 N N . LYS A 1 123 ? -0.665 -2.566 -6.465 1.00 97.62 123 LYS A N 1
ATOM 985 C CA . LYS A 1 123 ? -0.552 -4.030 -6.563 1.00 97.62 123 LYS A CA 1
ATOM 986 C C . LYS A 1 123 ? -1.500 -4.601 -7.617 1.00 97.62 123 LYS A C 1
ATOM 988 O O . LYS A 1 123 ? -1.088 -5.415 -8.436 1.00 97.62 123 LYS A O 1
ATOM 993 N N . GLU A 1 124 ? -2.765 -4.188 -7.613 1.00 96.81 124 GLU A N 1
ATOM 994 C CA . GLU A 1 124 ? -3.752 -4.655 -8.590 1.00 96.81 124 GLU A CA 1
ATOM 995 C C . GLU A 1 124 ? -3.388 -4.240 -10.015 1.00 96.81 124 GLU A C 1
ATOM 997 O O . GLU A 1 124 ? -3.503 -5.054 -10.930 1.00 96.81 124 GLU A O 1
ATOM 1002 N N . ARG A 1 125 ? -2.909 -3.007 -10.211 1.00 95.62 125 ARG A N 1
ATOM 1003 C CA . ARG A 1 125 ? -2.436 -2.524 -11.515 1.00 95.62 125 ARG A CA 1
ATOM 1004 C C . ARG A 1 125 ? -1.238 -3.327 -12.011 1.00 95.62 125 ARG A C 1
ATOM 1006 O O . ARG A 1 125 ? -1.240 -3.751 -13.161 1.00 95.62 125 ARG A O 1
ATOM 1013 N N . LEU A 1 126 ? -0.260 -3.571 -11.141 1.00 96.94 126 LEU A N 1
ATOM 1014 C CA . LEU A 1 126 ? 0.920 -4.383 -11.435 1.00 96.94 126 LEU A CA 1
ATOM 1015 C C . LEU A 1 126 ? 0.529 -5.827 -11.774 1.00 96.94 126 LEU A C 1
ATOM 1017 O O . LEU A 1 126 ? 0.960 -6.350 -12.795 1.00 96.94 126 LEU A O 1
ATOM 1021 N N . ALA A 1 127 ? -0.352 -6.447 -10.991 1.00 96.12 127 ALA A N 1
ATOM 1022 C CA . ALA A 1 127 ? -0.807 -7.814 -11.232 1.00 96.12 127 ALA A CA 1
ATOM 1023 C C . ALA A 1 127 ? -1.646 -7.950 -12.513 1.00 96.12 127 ALA A C 1
ATOM 1025 O O . ALA A 1 127 ? -1.468 -8.892 -13.278 1.00 96.12 127 ALA A O 1
ATOM 1026 N N . SER A 1 128 ? -2.533 -6.988 -12.776 1.00 94.81 128 SER A N 1
ATOM 1027 C CA . SER A 1 128 ? -3.412 -7.006 -13.955 1.00 94.81 128 SER A CA 1
ATOM 1028 C C . SER A 1 128 ? -2.685 -6.640 -15.249 1.00 94.81 128 SER A C 1
ATOM 1030 O O . SER A 1 128 ? -3.267 -6.756 -16.323 1.00 94.81 128 SER A O 1
ATOM 1032 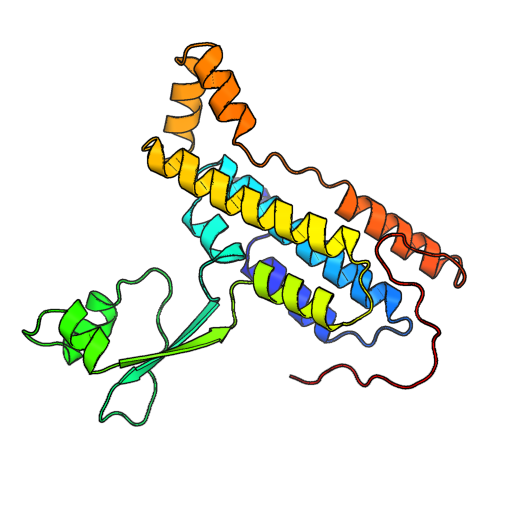N N . SER A 1 129 ? -1.437 -6.173 -15.159 1.00 92.88 129 SER A N 1
ATOM 1033 C CA . SER A 1 129 ? -0.647 -5.788 -16.329 1.00 92.88 129 SER A CA 1
ATOM 1034 C C . SER A 1 129 ? -0.200 -6.990 -17.164 1.00 92.88 129 SER A C 1
ATOM 1036 O O . SER A 1 129 ? -0.035 -6.855 -18.371 1.00 92.88 129 SER A O 1
ATOM 1038 N N . GLY A 1 130 ? 0.018 -8.151 -16.534 1.00 92.69 130 GLY A N 1
ATOM 1039 C CA . GLY A 1 130 ? 0.676 -9.298 -17.169 1.00 92.69 130 GLY A CA 1
ATOM 1040 C C . GLY A 1 130 ? 2.176 -9.104 -17.434 1.00 92.69 130 GLY A C 1
ATOM 1041 O O . GLY A 1 130 ? 2.777 -9.940 -18.099 1.00 92.69 130 GLY A O 1
ATOM 1042 N N . TRP A 1 131 ? 2.775 -8.014 -16.942 1.00 94.19 131 TRP A N 1
ATOM 1043 C CA . TRP A 1 131 ? 4.206 -7.726 -17.093 1.00 94.19 131 TRP A CA 1
ATOM 1044 C C . TRP A 1 131 ? 5.039 -8.162 -15.902 1.00 94.19 131 TRP A C 1
ATOM 1046 O O . TRP A 1 131 ? 6.243 -8.318 -16.046 1.00 94.19 131 TRP A O 1
ATOM 1056 N N . MET A 1 132 ? 4.435 -8.283 -14.724 1.00 96.94 132 MET A N 1
ATOM 1057 C CA . MET A 1 132 ? 5.172 -8.454 -13.478 1.00 96.94 132 MET A CA 1
ATOM 1058 C C . MET A 1 132 ? 5.305 -9.924 -13.110 1.00 96.94 132 MET A C 1
ATOM 1060 O O . MET A 1 132 ? 4.294 -10.611 -12.969 1.00 96.94 132 MET A O 1
ATOM 1064 N N . HIS A 1 133 ? 6.536 -10.347 -12.826 1.00 97.06 133 HIS A N 1
ATOM 1065 C CA . HIS A 1 133 ? 6.829 -11.712 -12.407 1.00 97.06 133 HIS A CA 1
ATOM 1066 C C . HIS A 1 133 ? 6.067 -12.085 -11.128 1.00 97.06 133 HIS A C 1
ATOM 1068 O O . HIS A 1 133 ? 6.006 -11.313 -10.160 1.00 97.06 133 HIS A O 1
ATOM 1074 N N . SER A 1 134 ? 5.517 -13.301 -11.083 1.00 96.56 134 SER A N 1
ATOM 1075 C CA . SER A 1 134 ? 4.648 -13.752 -9.987 1.00 96.56 134 SER A CA 1
ATOM 1076 C C . SER A 1 134 ? 5.324 -13.705 -8.617 1.00 96.56 134 SER A C 1
ATOM 1078 O O . SER A 1 134 ? 4.688 -13.351 -7.624 1.00 96.56 134 SER A O 1
ATOM 1080 N N . ASP A 1 135 ? 6.620 -14.017 -8.557 1.00 97.62 135 ASP A N 1
ATOM 1081 C CA . ASP A 1 135 ? 7.382 -14.004 -7.301 1.00 97.62 135 ASP A CA 1
ATOM 1082 C C . ASP A 1 135 ? 7.502 -12.597 -6.714 1.00 97.62 135 ASP A C 1
ATOM 1084 O O . ASP A 1 135 ? 7.427 -12.423 -5.496 1.00 97.62 135 ASP A O 1
ATOM 1088 N N . TYR A 1 136 ? 7.631 -11.581 -7.573 1.00 98.06 136 TYR A N 1
ATOM 1089 C CA . TYR A 1 136 ? 7.635 -10.192 -7.133 1.00 98.06 136 TYR A CA 1
ATOM 1090 C C . TYR A 1 136 ? 6.266 -9.796 -6.565 1.00 98.06 136 TYR A C 1
ATOM 1092 O O . TYR A 1 136 ? 6.182 -9.249 -5.466 1.00 98.06 136 TYR A O 1
ATOM 1100 N N . LEU A 1 137 ? 5.180 -10.141 -7.262 1.00 98.19 137 LEU A N 1
ATOM 1101 C CA . LEU A 1 137 ? 3.820 -9.863 -6.790 1.00 98.19 137 LEU A CA 1
ATOM 1102 C C . LEU A 1 137 ? 3.514 -10.568 -5.458 1.00 98.19 137 LEU A C 1
ATOM 1104 O O . LEU A 1 137 ? 2.858 -9.991 -4.589 1.00 98.19 137 LEU A O 1
ATOM 1108 N N . ALA A 1 138 ? 4.011 -11.794 -5.275 1.00 98.25 138 ALA A N 1
ATOM 1109 C CA . ALA A 1 138 ? 3.887 -12.536 -4.025 1.00 98.25 138 ALA A CA 1
ATOM 1110 C C . ALA A 1 138 ? 4.707 -11.903 -2.888 1.00 98.25 138 ALA A C 1
ATOM 1112 O O . ALA A 1 138 ? 4.241 -11.854 -1.748 1.00 98.25 138 ALA A O 1
ATOM 1113 N N . LEU A 1 139 ? 5.910 -11.395 -3.174 1.00 98.06 139 LEU A N 1
ATOM 1114 C CA . LEU A 1 139 ? 6.707 -10.641 -2.205 1.00 98.06 139 LEU A CA 1
ATOM 1115 C C . LEU A 1 139 ? 5.987 -9.358 -1.769 1.00 98.06 139 LEU A C 1
ATOM 1117 O O . LEU A 1 139 ? 5.913 -9.080 -0.570 1.00 98.06 139 LEU A O 1
ATOM 1121 N N . LEU A 1 140 ? 5.425 -8.616 -2.727 1.00 97.88 140 LEU A N 1
ATOM 1122 C CA . LEU A 1 140 ? 4.670 -7.392 -2.469 1.00 97.88 140 LEU A CA 1
ATOM 1123 C C . LEU A 1 140 ? 3.471 -7.670 -1.549 1.00 97.88 140 LEU A C 1
ATOM 1125 O O . LEU A 1 140 ? 3.282 -6.980 -0.549 1.00 97.88 140 LEU A O 1
ATOM 1129 N N . ASP A 1 141 ? 2.717 -8.737 -1.825 1.00 98.38 141 ASP A N 1
ATOM 1130 C CA . ASP A 1 141 ? 1.586 -9.175 -1.000 1.00 98.38 141 ASP A CA 1
ATOM 1131 C C . ASP A 1 141 ? 2.009 -9.555 0.428 1.00 98.38 141 ASP A C 1
ATOM 1133 O O . ASP A 1 141 ? 1.415 -9.094 1.402 1.00 98.38 141 ASP A O 1
ATOM 1137 N N . ARG A 1 142 ? 3.102 -10.314 0.582 1.00 98.50 142 ARG A N 1
ATOM 1138 C CA . ARG A 1 142 ? 3.644 -10.665 1.907 1.00 98.50 142 ARG A CA 1
ATOM 1139 C C . ARG A 1 142 ? 4.051 -9.433 2.706 1.00 98.50 142 ARG A C 1
ATOM 1141 O O . ARG A 1 142 ? 3.773 -9.363 3.902 1.00 98.50 142 ARG A O 1
ATOM 1148 N N . ARG A 1 143 ? 4.700 -8.456 2.066 1.00 98.38 143 ARG A N 1
ATOM 1149 C CA . ARG A 1 143 ? 5.081 -7.196 2.717 1.00 98.38 143 ARG A CA 1
ATOM 1150 C C . ARG A 1 143 ? 3.838 -6.367 3.085 1.00 98.38 143 ARG A C 1
ATOM 1152 O O . ARG A 1 143 ? 3.804 -5.801 4.172 1.00 98.38 143 ARG A O 1
ATOM 1159 N N . MET A 1 144 ? 2.784 -6.361 2.265 1.00 98.56 144 MET A N 1
ATOM 1160 C CA . MET A 1 144 ? 1.491 -5.749 2.618 1.00 98.56 144 MET A CA 1
ATOM 1161 C C . MET A 1 144 ? 0.865 -6.397 3.860 1.00 98.56 144 MET A C 1
ATOM 1163 O O . MET A 1 144 ? 0.485 -5.687 4.791 1.00 98.56 144 MET A O 1
ATOM 1167 N N . CYS A 1 145 ? 0.798 -7.733 3.908 1.00 98.38 145 CYS A N 1
ATOM 1168 C CA . CYS A 1 145 ? 0.331 -8.464 5.089 1.00 98.38 145 CYS A CA 1
ATOM 1169 C C . CYS A 1 145 ? 1.167 -8.119 6.319 1.00 98.38 145 CYS A C 1
ATOM 1171 O O . CYS A 1 145 ? 0.613 -7.821 7.370 1.00 98.38 145 CYS A O 1
ATOM 1173 N N . ARG A 1 146 ? 2.493 -8.053 6.165 1.00 98.44 146 ARG A N 1
ATOM 1174 C CA . ARG A 1 146 ? 3.398 -7.711 7.259 1.00 98.44 146 ARG A CA 1
ATOM 1175 C C . ARG A 1 146 ? 3.104 -6.337 7.863 1.00 98.44 146 ARG A C 1
ATOM 1177 O O . ARG A 1 146 ? 3.113 -6.221 9.079 1.00 98.44 146 ARG A O 1
ATOM 1184 N N . VAL A 1 147 ? 2.794 -5.317 7.059 1.00 98.50 147 VAL A N 1
ATOM 1185 C CA . VAL A 1 147 ? 2.373 -4.005 7.591 1.00 98.50 147 VAL A CA 1
ATOM 1186 C C . VAL A 1 147 ? 1.096 -4.133 8.425 1.00 98.50 147 VAL A C 1
ATOM 1188 O O . VAL A 1 147 ? 1.024 -3.586 9.525 1.00 98.50 147 VAL A O 1
ATOM 1191 N N . ALA A 1 148 ? 0.096 -4.868 7.930 1.00 97.81 148 ALA A N 1
ATOM 1192 C CA . ALA A 1 148 ? -1.153 -5.086 8.657 1.00 97.81 148 ALA A CA 1
ATOM 1193 C C . ALA A 1 148 ? -0.929 -5.851 9.975 1.00 97.81 148 ALA A C 1
ATOM 1195 O O . ALA A 1 148 ? -1.468 -5.453 11.010 1.00 97.81 148 ALA A O 1
ATOM 1196 N N . ASP A 1 149 ? -0.091 -6.889 9.953 1.00 97.75 149 ASP A N 1
ATOM 1197 C CA . ASP A 1 149 ? 0.272 -7.683 11.128 1.00 97.75 149 ASP A CA 1
ATOM 1198 C C . ASP A 1 149 ? 0.997 -6.833 12.178 1.00 97.75 149 ASP A C 1
ATOM 1200 O O . ASP A 1 149 ? 0.669 -6.916 13.361 1.00 97.75 149 ASP A O 1
ATOM 1204 N N . THR A 1 150 ? 1.918 -5.957 11.762 1.00 97.88 150 THR A N 1
ATOM 1205 C CA . THR A 1 150 ? 2.606 -5.014 12.658 1.00 97.88 150 THR A CA 1
ATOM 1206 C C . THR A 1 150 ? 1.614 -4.078 13.348 1.00 97.88 150 THR A C 1
ATOM 1208 O O . THR A 1 150 ? 1.661 -3.915 14.568 1.00 97.88 150 THR A O 1
ATOM 1211 N N . ILE A 1 151 ? 0.678 -3.485 12.592 1.00 96.19 151 ILE A N 1
ATOM 1212 C CA . ILE A 1 151 ? -0.361 -2.606 13.153 1.00 96.19 151 ILE A CA 1
ATOM 1213 C C . ILE A 1 151 ? -1.214 -3.380 14.164 1.00 96.19 151 ILE A C 1
ATOM 1215 O O . ILE A 1 151 ? -1.442 -2.897 15.274 1.00 96.19 151 ILE A O 1
ATOM 1219 N N . ALA A 1 152 ? -1.663 -4.586 13.807 1.00 95.75 152 ALA A N 1
ATOM 1220 C CA . ALA A 1 152 ? -2.480 -5.424 14.678 1.00 95.75 152 ALA A CA 1
ATOM 1221 C C . ALA A 1 152 ? -1.733 -5.827 15.959 1.00 95.75 152 ALA A C 1
ATOM 1223 O O . ALA A 1 152 ? -2.298 -5.739 17.049 1.00 95.75 152 ALA A O 1
ATOM 1224 N N . PHE A 1 153 ? -0.460 -6.215 15.844 1.00 96.06 153 PHE A N 1
ATOM 1225 C CA . PHE A 1 153 ? 0.397 -6.574 16.971 1.00 96.06 153 PHE A CA 1
ATOM 1226 C C . PHE A 1 153 ? 0.562 -5.404 17.947 1.00 96.06 153 PHE A C 1
ATOM 1228 O O . PHE A 1 153 ? 0.283 -5.548 19.140 1.00 96.06 153 PHE A O 1
ATOM 1235 N N . LEU A 1 154 ? 0.954 -4.229 17.446 1.00 95.12 154 LEU A N 1
ATOM 1236 C CA . LEU A 1 154 ? 1.176 -3.045 18.279 1.00 95.12 154 LEU A CA 1
ATOM 1237 C C . LEU A 1 154 ? -0.130 -2.551 18.924 1.00 95.12 154 LEU A C 1
ATOM 1239 O O . LEU A 1 154 ? -0.140 -2.203 20.108 1.00 95.12 154 LEU A O 1
ATOM 1243 N N . ALA A 1 155 ? -1.247 -2.598 18.191 1.00 92.12 155 ALA A N 1
ATOM 1244 C CA . ALA A 1 155 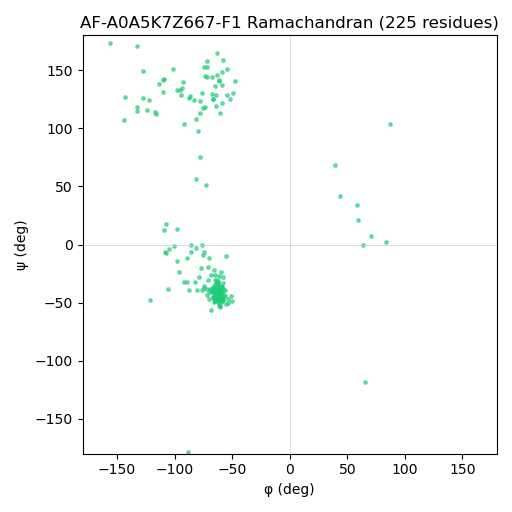? -2.565 -2.264 18.723 1.00 92.12 155 ALA A CA 1
ATOM 1245 C C . ALA A 1 155 ? -3.026 -3.252 19.810 1.00 92.12 155 ALA A C 1
ATOM 1247 O O . ALA A 1 155 ? -3.533 -2.831 20.850 1.00 92.12 155 ALA A O 1
ATOM 1248 N N . ALA A 1 156 ? -2.814 -4.559 19.618 1.00 93.06 156 ALA A N 1
ATOM 1249 C CA . ALA A 1 156 ? -3.136 -5.580 20.618 1.00 93.06 156 ALA A CA 1
ATOM 1250 C C . ALA A 1 156 ? -2.320 -5.393 21.905 1.00 93.06 156 ALA A C 1
ATOM 1252 O O . ALA A 1 156 ? -2.836 -5.588 23.005 1.00 93.06 156 ALA A O 1
ATOM 1253 N N . TRP A 1 157 ? -1.076 -4.930 21.774 1.00 91.19 157 TRP A N 1
ATOM 1254 C CA . TRP A 1 157 ? -0.225 -4.552 22.897 1.00 91.19 157 TRP A CA 1
ATOM 1255 C C . TRP A 1 157 ? -0.594 -3.197 23.516 1.00 91.19 157 TRP A C 1
ATOM 1257 O O . TRP A 1 157 ? 0.030 -2.798 24.494 1.00 91.19 157 TRP A O 1
ATOM 1267 N N . GLN A 1 158 ? -1.610 -2.487 23.016 1.00 91.50 158 GLN A N 1
ATOM 1268 C CA . GLN A 1 158 ? -2.000 -1.155 23.496 1.00 91.50 158 GLN A CA 1
ATOM 1269 C C . GLN A 1 158 ? -0.857 -0.133 23.398 1.00 91.50 158 GLN A C 1
ATOM 1271 O O . GLN A 1 158 ? -0.716 0.723 24.269 1.00 91.50 158 GLN A O 1
ATOM 1276 N N . ILE A 1 159 ? 0.001 -0.251 22.381 1.00 90.81 159 ILE A N 1
ATOM 1277 C CA . ILE A 1 159 ? 1.065 0.722 22.122 1.00 90.81 159 ILE A CA 1
ATOM 1278 C C . ILE A 1 159 ? 0.447 1.891 21.365 1.00 90.81 159 ILE A C 1
ATOM 1280 O O . ILE A 1 159 ? 0.062 1.756 20.205 1.00 90.81 159 ILE A O 1
ATOM 1284 N N . ALA A 1 160 ? 0.303 3.024 22.051 1.00 85.19 160 ALA A N 1
ATOM 1285 C CA . ALA A 1 160 ? -0.445 4.165 21.527 1.00 85.19 160 ALA A CA 1
ATOM 1286 C C . ALA A 1 160 ? 0.375 5.051 20.577 1.00 85.19 160 ALA A C 1
ATOM 1288 O O . ALA A 1 160 ? -0.189 5.657 19.669 1.00 85.19 160 ALA A O 1
ATOM 1289 N N . ASP A 1 161 ? 1.688 5.152 20.799 1.00 91.62 161 ASP A N 1
ATOM 1290 C CA . ASP A 1 161 ? 2.586 5.996 20.013 1.00 91.62 161 ASP A CA 1
ATOM 1291 C C . ASP A 1 161 ? 4.047 5.506 20.062 1.00 91.62 161 ASP A C 1
ATOM 1293 O O . ASP A 1 161 ? 4.411 4.602 20.823 1.00 91.62 161 ASP A O 1
ATOM 1297 N N . CYS A 1 162 ? 4.909 6.140 19.260 1.00 90.94 162 CYS A N 1
ATOM 1298 C CA . CYS A 1 162 ? 6.331 5.805 19.175 1.00 90.94 162 CYS A CA 1
ATOM 1299 C C . CYS A 1 162 ? 7.093 5.981 20.497 1.00 90.94 162 CYS A C 1
ATOM 1301 O O . CYS A 1 162 ? 8.106 5.316 20.720 1.00 90.94 162 CYS A O 1
ATOM 1303 N N . ARG A 1 163 ? 6.638 6.871 21.389 1.00 91.62 163 ARG A N 1
ATOM 1304 C CA . ARG A 1 163 ? 7.291 7.108 22.681 1.00 91.62 163 ARG A CA 1
ATOM 1305 C C . ARG A 1 163 ? 6.965 5.981 23.647 1.00 91.62 163 ARG A C 1
ATOM 1307 O O . ARG A 1 163 ? 7.849 5.578 24.398 1.00 91.62 163 ARG A O 1
ATOM 1314 N N . ASP A 1 164 ? 5.730 5.485 23.635 1.00 91.12 164 ASP A N 1
ATOM 1315 C CA . ASP A 1 164 ? 5.347 4.282 24.376 1.00 91.12 164 ASP A CA 1
ATOM 1316 C C . ASP A 1 164 ? 6.131 3.069 23.862 1.00 91.12 164 ASP A C 1
ATOM 1318 O O . ASP A 1 164 ? 6.772 2.379 24.654 1.00 91.12 164 ASP A O 1
ATOM 1322 N N . LEU A 1 165 ? 6.208 2.882 22.538 1.00 92.38 165 LEU A N 1
ATOM 1323 C CA . LEU A 1 165 ? 7.016 1.814 21.942 1.00 92.38 165 LEU A CA 1
ATOM 1324 C C . LEU A 1 165 ? 8.477 1.880 22.407 1.00 92.38 165 LEU A C 1
ATOM 1326 O O . LEU A 1 165 ? 9.010 0.894 22.913 1.00 92.38 165 LEU A O 1
ATOM 1330 N N . ALA A 1 166 ? 9.113 3.050 22.301 1.00 91.25 166 ALA A N 1
ATOM 1331 C CA . ALA A 1 166 ? 10.502 3.235 22.711 1.00 91.25 166 ALA A CA 1
ATOM 1332 C C . ALA A 1 166 ? 10.709 2.960 24.209 1.00 91.25 166 ALA A C 1
ATOM 1334 O O . ALA A 1 166 ? 11.667 2.286 24.585 1.00 91.25 166 ALA A O 1
ATOM 1335 N N . LYS A 1 167 ? 9.802 3.439 25.074 1.00 91.06 167 LYS A N 1
ATOM 1336 C CA . LYS A 1 167 ? 9.859 3.164 26.518 1.00 91.06 167 LYS A CA 1
ATOM 1337 C C . LYS A 1 167 ? 9.779 1.671 26.796 1.00 91.06 167 LYS A C 1
ATOM 1339 O O . LYS A 1 167 ? 10.613 1.161 27.537 1.00 91.06 167 LYS A O 1
ATOM 1344 N N . ARG A 1 168 ? 8.829 0.974 26.171 1.00 89.06 168 ARG A N 1
ATOM 1345 C CA . ARG A 1 168 ? 8.691 -0.475 26.326 1.00 89.06 168 ARG A CA 1
ATOM 1346 C C . ARG A 1 168 ? 9.925 -1.202 25.845 1.00 89.06 168 ARG A C 1
ATOM 1348 O O . ARG A 1 168 ? 10.405 -2.061 26.561 1.00 89.06 168 ARG A O 1
ATOM 1355 N N . MET A 1 169 ? 10.491 -0.822 24.706 1.00 89.88 169 MET A N 1
ATOM 1356 C CA . MET A 1 169 ? 11.713 -1.463 24.228 1.00 89.88 169 MET A CA 1
ATOM 1357 C C . MET A 1 169 ? 12.898 -1.271 25.190 1.00 89.88 169 MET A C 1
ATOM 1359 O O . MET A 1 169 ? 13.732 -2.157 25.345 1.00 89.88 169 MET A O 1
ATOM 1363 N N . VAL A 1 170 ? 12.974 -0.141 25.896 1.00 90.31 170 VAL A N 1
ATOM 1364 C CA . VAL A 1 170 ? 14.028 0.087 26.898 1.00 90.31 170 VAL A CA 1
ATOM 1365 C C . VAL A 1 170 ? 13.791 -0.711 28.183 1.00 90.31 170 VAL A C 1
ATOM 1367 O O . VAL A 1 170 ? 14.753 -1.184 28.785 1.00 90.31 170 VAL A O 1
ATOM 1370 N N . THR A 1 171 ? 12.540 -0.854 28.629 1.00 90.19 171 THR A N 1
ATOM 1371 C CA . THR A 1 171 ? 12.225 -1.462 29.935 1.00 90.19 171 THR A CA 1
ATOM 1372 C C . THR A 1 171 ? 11.823 -2.934 29.868 1.00 90.19 171 THR A C 1
ATOM 1374 O O . THR A 1 171 ? 11.758 -3.583 30.910 1.00 90.19 171 THR A O 1
ATOM 1377 N N . ALA A 1 172 ? 11.505 -3.456 28.685 1.00 88.31 172 ALA A N 1
ATOM 1378 C CA . ALA A 1 172 ? 11.034 -4.821 28.501 1.00 88.31 172 ALA A CA 1
ATOM 1379 C C . ALA A 1 172 ? 12.150 -5.853 28.696 1.00 88.31 172 ALA A C 1
ATOM 1381 O O . ALA A 1 172 ? 13.333 -5.595 28.445 1.00 88.31 172 ALA A O 1
ATOM 1382 N N . ALA A 1 173 ? 11.751 -7.062 29.098 1.00 91.06 173 ALA A N 1
ATOM 1383 C CA . ALA A 1 173 ? 12.644 -8.210 29.111 1.00 91.06 173 ALA A CA 1
ATOM 1384 C C . ALA A 1 173 ? 13.207 -8.469 27.702 1.00 91.06 173 ALA A C 1
ATOM 1386 O O . ALA A 1 173 ? 12.651 -8.045 26.685 1.00 91.06 173 ALA A O 1
ATOM 1387 N N . ARG A 1 174 ? 14.335 -9.177 27.621 1.00 91.38 174 ARG A N 1
ATOM 1388 C CA . ARG A 1 174 ? 15.001 -9.448 26.339 1.00 91.38 174 ARG A CA 1
ATOM 1389 C C . ARG A 1 174 ? 14.095 -10.226 25.381 1.00 91.38 174 ARG A C 1
ATOM 1391 O O . ARG A 1 174 ? 14.134 -10.000 24.172 1.00 91.38 174 ARG A O 1
ATOM 1398 N N . GLU A 1 175 ? 13.285 -11.125 25.920 1.00 91.88 175 GLU A N 1
ATOM 1399 C CA . GLU A 1 175 ? 12.339 -11.959 25.184 1.00 91.88 175 GLU A CA 1
ATOM 1400 C C . GLU A 1 175 ? 11.243 -11.099 24.537 1.00 91.88 175 GLU A C 1
ATOM 1402 O O . GLU A 1 175 ? 11.022 -11.201 23.331 1.00 91.88 175 GLU A O 1
ATOM 1407 N N . ASP A 1 176 ? 10.650 -10.176 25.295 1.00 90.88 176 ASP A N 1
ATOM 1408 C CA . ASP A 1 176 ? 9.658 -9.216 24.795 1.00 90.88 176 ASP A CA 1
ATOM 1409 C C . ASP A 1 176 ? 10.260 -8.280 23.745 1.00 90.88 176 ASP A C 1
ATOM 1411 O O . ASP A 1 176 ? 9.656 -8.024 22.707 1.00 90.88 176 ASP A O 1
ATOM 1415 N N . ASN A 1 177 ? 11.488 -7.811 23.966 1.00 91.25 177 ASN A N 1
ATOM 1416 C CA . ASN A 1 177 ? 12.213 -7.000 22.992 1.00 91.25 177 ASN A CA 1
ATOM 1417 C C . ASN A 1 177 ? 12.449 -7.735 21.672 1.00 91.25 177 ASN A C 1
ATOM 1419 O O . ASN A 1 177 ? 12.297 -7.161 20.591 1.00 91.25 177 ASN A O 1
ATOM 1423 N N . THR A 1 178 ? 12.799 -9.017 21.760 1.00 93.31 178 THR A N 1
ATOM 1424 C CA . THR A 1 178 ? 12.971 -9.880 20.590 1.00 93.31 178 THR A CA 1
ATOM 1425 C C . THR A 1 178 ? 11.639 -10.068 19.874 1.00 93.31 178 THR A C 1
ATOM 1427 O O . THR A 1 178 ? 11.589 -9.958 18.651 1.00 93.31 178 THR A O 1
ATOM 1430 N N . LEU A 1 179 ? 10.555 -10.281 20.624 1.00 93.88 179 LEU A N 1
ATOM 1431 C CA . LEU A 1 179 ? 9.212 -10.427 20.076 1.00 93.88 179 LEU A CA 1
ATOM 1432 C C . LEU A 1 179 ? 8.741 -9.149 19.369 1.00 93.88 179 LEU A C 1
ATOM 1434 O O . LEU A 1 179 ? 8.249 -9.231 18.247 1.00 93.88 179 LEU A O 1
ATOM 1438 N N . ILE A 1 180 ? 8.933 -7.975 19.976 1.00 92.38 180 ILE A N 1
ATOM 1439 C CA . ILE A 1 180 ? 8.607 -6.681 19.360 1.00 92.38 180 ILE A CA 1
ATOM 1440 C C . ILE A 1 180 ? 9.416 -6.507 18.075 1.00 92.38 180 ILE A C 1
ATOM 1442 O O . ILE A 1 180 ? 8.839 -6.303 17.012 1.00 92.38 180 ILE A O 1
ATOM 1446 N N . ALA A 1 181 ? 10.743 -6.650 18.140 1.00 93.25 181 ALA A N 1
ATOM 1447 C CA . ALA A 1 181 ? 11.613 -6.485 16.977 1.00 93.25 181 ALA A CA 1
ATOM 1448 C C . ALA A 1 181 ? 11.261 -7.452 15.834 1.00 93.25 181 ALA A C 1
ATOM 1450 O O . ALA A 1 181 ? 11.311 -7.061 14.669 1.00 93.25 181 ALA A O 1
ATOM 1451 N N . ALA A 1 182 ? 10.869 -8.685 16.165 1.00 95.25 182 ALA A N 1
ATOM 1452 C CA . ALA A 1 182 ? 10.439 -9.703 15.212 1.00 95.25 182 ALA A CA 1
ATOM 1453 C C . ALA A 1 182 ? 9.036 -9.466 14.635 1.00 95.25 182 ALA A C 1
ATOM 1455 O O . ALA A 1 182 ? 8.648 -10.200 13.727 1.00 95.25 182 ALA A O 1
ATOM 1456 N N . ASN A 1 183 ? 8.286 -8.470 15.114 1.00 96.12 183 ASN A N 1
ATOM 1457 C CA . ASN A 1 183 ? 6.991 -8.057 14.564 1.00 96.12 183 ASN A CA 1
ATOM 1458 C C . ASN A 1 183 ? 7.040 -6.713 13.826 1.00 96.12 183 ASN A C 1
ATOM 1460 O O . ASN A 1 183 ? 6.060 -6.372 13.186 1.00 96.12 183 ASN A O 1
ATOM 1464 N N . LEU A 1 184 ? 8.160 -5.983 13.848 1.00 96.31 184 LEU A N 1
ATOM 1465 C CA . LEU A 1 184 ? 8.323 -4.757 13.057 1.00 96.31 184 LEU A CA 1
ATOM 1466 C C . LEU A 1 184 ? 8.542 -5.065 11.567 1.00 96.31 184 LEU A C 1
ATOM 1468 O O . LEU A 1 184 ? 9.055 -6.128 11.203 1.00 96.31 184 LEU A O 1
ATOM 1472 N N . CYS A 1 185 ? 8.167 -4.136 10.692 1.00 97.75 185 CYS A N 1
ATOM 1473 C CA . CYS A 1 185 ? 8.302 -4.257 9.244 1.00 97.75 185 CYS A CA 1
ATOM 1474 C C . CYS A 1 185 ? 9.770 -4.237 8.821 1.00 97.75 185 CYS A C 1
ATOM 1476 O O . CYS A 1 185 ? 10.222 -5.178 8.171 1.00 97.75 185 CYS A O 1
ATOM 1478 N N . ARG A 1 186 ? 10.504 -3.178 9.202 1.00 95.75 186 ARG A N 1
ATOM 1479 C CA . ARG A 1 186 ? 11.932 -2.963 8.894 1.00 95.75 186 ARG A CA 1
ATOM 1480 C C . ARG A 1 186 ? 12.312 -3.282 7.446 1.00 95.75 186 ARG A C 1
ATOM 1482 O O . ARG A 1 186 ? 13.344 -3.899 7.191 1.00 95.75 186 ARG A O 1
ATOM 1489 N N . PHE A 1 187 ? 11.464 -2.887 6.500 1.00 97.31 187 PHE A N 1
ATOM 1490 C CA . PHE A 1 187 ? 11.740 -3.124 5.088 1.00 97.31 187 PHE A CA 1
ATOM 1491 C C . PHE A 1 187 ? 13.002 -2.375 4.651 1.00 97.31 187 PHE A C 1
ATOM 1493 O O . PHE A 1 187 ? 13.280 -1.279 5.134 1.00 97.31 187 PHE A O 1
ATOM 1500 N N . ASP A 1 188 ? 13.750 -2.973 3.732 1.00 96.06 188 ASP A N 1
ATOM 1501 C CA . ASP A 1 188 ? 14.859 -2.363 2.998 1.00 96.06 188 ASP A CA 1
ATOM 1502 C C . ASP A 1 188 ? 14.370 -1.671 1.709 1.00 96.06 188 ASP A C 1
ATOM 1504 O O . ASP A 1 188 ? 13.173 -1.626 1.413 1.00 96.06 188 ASP A O 1
ATOM 1508 N N . LEU A 1 189 ? 15.309 -1.101 0.950 1.00 96.50 189 LEU A N 1
ATOM 1509 C CA . LEU A 1 189 ? 15.072 -0.515 -0.374 1.00 96.50 189 LEU A CA 1
ATOM 1510 C C . LEU A 1 189 ? 15.662 -1.381 -1.499 1.00 96.50 189 LEU A C 1
ATOM 1512 O O . LEU A 1 189 ? 15.834 -0.894 -2.613 1.00 96.50 189 LEU A O 1
ATOM 1516 N N . ASP A 1 190 ? 15.968 -2.653 -1.243 1.00 97.94 190 ASP A N 1
ATOM 1517 C CA . ASP A 1 190 ? 16.771 -3.463 -2.166 1.00 97.94 190 ASP A CA 1
ATOM 1518 C C . ASP A 1 190 ? 16.049 -3.670 -3.500 1.00 97.94 190 ASP A C 1
ATOM 1520 O O . ASP A 1 190 ? 16.601 -3.370 -4.555 1.00 97.94 190 ASP A O 1
ATOM 1524 N N . CYS A 1 191 ? 14.768 -4.061 -3.466 1.00 97.75 191 CYS A N 1
ATOM 1525 C CA . CYS A 1 191 ? 13.959 -4.196 -4.685 1.00 97.75 191 CYS A CA 1
ATOM 1526 C C . CYS A 1 191 ? 13.779 -2.855 -5.413 1.00 97.75 191 CYS A C 1
ATOM 1528 O O . CYS A 1 191 ? 13.801 -2.813 -6.640 1.00 97.75 191 CYS A O 1
ATOM 1530 N N . PHE A 1 192 ? 13.630 -1.751 -4.674 1.00 97.94 192 PHE A N 1
ATOM 1531 C CA . PHE A 1 192 ? 13.502 -0.417 -5.264 1.00 97.94 192 PHE A CA 1
ATOM 1532 C C . PHE A 1 192 ? 14.770 0.006 -6.020 1.00 97.94 192 PHE A C 1
ATOM 1534 O O . PHE A 1 192 ? 14.671 0.599 -7.100 1.00 97.94 192 PHE A O 1
ATOM 1541 N N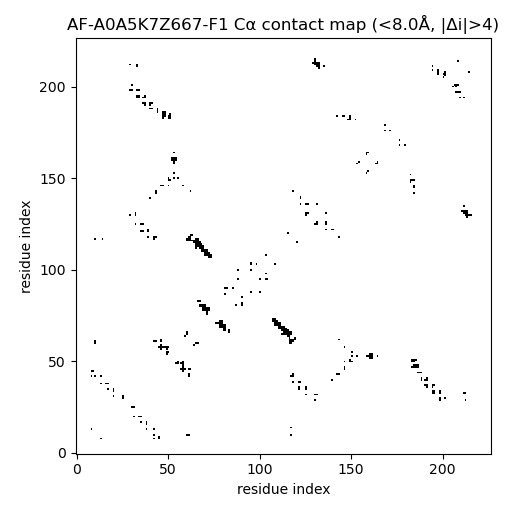 . ASN A 1 193 ? 15.939 -0.270 -5.436 1.00 98.31 193 ASN A N 1
ATOM 1542 C CA . ASN A 1 193 ? 17.239 0.048 -6.017 1.00 98.31 193 ASN A CA 1
ATOM 1543 C C . ASN A 1 193 ? 17.519 -0.843 -7.225 1.00 98.31 193 ASN A C 1
ATOM 1545 O O . ASN A 1 193 ? 17.827 -0.328 -8.292 1.00 98.31 193 ASN A O 1
ATOM 1549 N N . GLU A 1 194 ? 17.290 -2.149 -7.100 1.00 98.19 194 GLU A N 1
ATOM 1550 C CA . GLU A 1 194 ? 17.535 -3.100 -8.183 1.00 98.19 194 GLU A CA 1
ATOM 1551 C C . GLU A 1 194 ? 16.658 -2.827 -9.414 1.00 98.19 194 GLU A C 1
ATOM 1553 O O . GLU A 1 194 ? 17.141 -2.862 -10.539 1.00 98.19 194 GLU A O 1
ATOM 1558 N N . MET A 1 195 ? 15.383 -2.464 -9.235 1.00 98.12 195 MET A N 1
ATOM 1559 C CA . MET A 1 195 ? 14.553 -2.012 -10.361 1.00 98.12 195 MET A CA 1
ATOM 1560 C C . MET A 1 195 ? 15.082 -0.719 -10.999 1.00 98.12 195 MET A C 1
ATOM 1562 O O . MET A 1 195 ? 14.858 -0.482 -12.184 1.00 98.12 195 MET A O 1
ATOM 1566 N N . GLY A 1 196 ? 15.733 0.147 -10.218 1.00 97.69 196 GLY A N 1
ATOM 1567 C CA . GLY A 1 196 ? 16.418 1.334 -10.729 1.00 97.69 196 GLY A CA 1
ATOM 1568 C C . GLY A 1 196 ? 17.598 0.953 -11.618 1.00 97.69 196 GLY A C 1
ATOM 1569 O O . GLY A 1 196 ? 17.678 1.425 -12.751 1.00 97.69 196 GLY A O 1
ATOM 1570 N N . ASP A 1 197 ? 18.431 0.030 -11.146 1.00 98.12 197 ASP A N 1
ATOM 1571 C CA . ASP A 1 197 ? 19.557 -0.508 -11.910 1.00 98.12 197 ASP A CA 1
ATOM 1572 C C . ASP A 1 197 ? 19.069 -1.212 -13.191 1.00 98.12 197 ASP A C 1
ATOM 1574 O O . ASP A 1 197 ? 19.647 -1.049 -14.264 1.00 98.12 197 ASP A O 1
ATOM 1578 N N . ASP A 1 198 ? 17.960 -1.955 -13.123 1.00 97.25 198 ASP A N 1
ATOM 1579 C CA . ASP A 1 198 ? 17.336 -2.607 -14.279 1.00 97.25 198 ASP A CA 1
ATOM 1580 C C . ASP A 1 198 ? 16.863 -1.599 -15.331 1.00 97.25 198 ASP A C 1
ATOM 1582 O O . ASP A 1 198 ? 17.087 -1.806 -16.524 1.00 97.25 198 ASP A O 1
ATOM 1586 N N . ILE A 1 199 ? 16.249 -0.492 -14.901 1.00 96.38 199 ILE A N 1
ATOM 1587 C CA . ILE A 1 199 ? 15.854 0.612 -15.786 1.00 96.38 199 ILE A CA 1
ATOM 1588 C C . ILE A 1 199 ? 17.083 1.182 -16.501 1.00 96.38 199 ILE A C 1
ATOM 1590 O O . ILE A 1 199 ? 17.067 1.321 -17.724 1.00 96.38 199 ILE A O 1
ATOM 1594 N N . GLU A 1 200 ? 18.160 1.476 -15.767 1.00 96.75 200 GLU A N 1
ATOM 1595 C CA . GLU A 1 200 ? 19.399 2.003 -16.351 1.00 96.75 200 GLU A CA 1
ATOM 1596 C C . GLU A 1 200 ? 20.022 1.021 -17.353 1.00 96.75 200 GLU A C 1
ATOM 1598 O O . GLU A 1 200 ? 20.446 1.420 -18.443 1.00 96.75 200 GLU A O 1
ATOM 1603 N N . ARG A 1 201 ? 20.018 -0.281 -17.034 1.00 96.38 201 ARG A N 1
ATOM 1604 C CA . ARG A 1 201 ? 20.506 -1.333 -17.937 1.00 96.38 201 ARG A CA 1
ATOM 1605 C C . ARG A 1 201 ? 19.669 -1.437 -19.207 1.00 96.38 201 ARG A C 1
ATOM 1607 O O . ARG A 1 201 ? 20.260 -1.550 -20.275 1.00 96.38 201 ARG A O 1
ATOM 1614 N N . ILE A 1 202 ? 18.340 -1.370 -19.115 1.00 94.31 202 ILE A N 1
ATOM 1615 C CA . ILE A 1 202 ? 17.436 -1.435 -20.279 1.00 94.31 202 ILE A CA 1
ATOM 1616 C C . ILE A 1 202 ? 17.620 -0.218 -21.192 1.00 94.31 202 ILE A C 1
ATOM 1618 O O . ILE A 1 202 ? 17.632 -0.363 -22.412 1.00 94.31 202 ILE A O 1
ATOM 1622 N N . ILE A 1 203 ? 17.821 0.973 -20.620 1.00 94.00 203 ILE A N 1
ATOM 1623 C CA . ILE A 1 203 ? 18.098 2.190 -21.398 1.00 94.00 203 ILE A CA 1
ATOM 1624 C C . ILE A 1 203 ? 19.418 2.057 -22.173 1.00 94.00 203 ILE A C 1
ATOM 1626 O O . ILE A 1 203 ? 19.490 2.449 -23.337 1.00 94.00 203 ILE A O 1
ATOM 1630 N N . CYS A 1 204 ? 20.459 1.501 -21.546 1.00 94.31 204 CYS A N 1
ATOM 1631 C CA . CYS A 1 204 ? 21.772 1.320 -22.172 1.00 94.31 204 CYS A CA 1
ATOM 1632 C C . CYS A 1 204 ? 21.842 0.116 -23.126 1.00 94.31 204 CYS A C 1
ATOM 1634 O O . CYS A 1 204 ? 22.652 0.111 -24.053 1.00 94.31 204 CYS A O 1
ATOM 1636 N N . ASN A 1 205 ? 21.033 -0.915 -22.890 1.00 92.12 205 ASN A N 1
ATOM 1637 C CA . ASN A 1 205 ? 20.990 -2.146 -23.665 1.00 92.12 205 ASN A CA 1
ATOM 1638 C C . ASN A 1 205 ? 19.546 -2.654 -23.760 1.00 92.12 205 ASN A C 1
ATOM 1640 O O . ASN A 1 205 ? 19.014 -3.220 -22.805 1.00 92.12 205 ASN A O 1
ATOM 1644 N N . ALA A 1 206 ? 18.945 -2.518 -24.943 1.00 87.06 206 ALA A N 1
ATOM 1645 C CA . ALA A 1 206 ? 17.560 -2.911 -25.185 1.00 87.06 206 ALA A CA 1
ATOM 1646 C C . ALA A 1 206 ? 17.288 -4.407 -24.933 1.00 87.06 206 ALA A C 1
ATOM 1648 O O . ALA A 1 206 ? 16.153 -4.757 -24.610 1.00 87.06 206 ALA A O 1
ATOM 1649 N N . ASP A 1 207 ? 18.303 -5.271 -25.007 1.00 88.62 207 ASP A N 1
ATOM 1650 C CA . ASP A 1 207 ? 18.171 -6.714 -24.763 1.00 88.62 207 ASP A CA 1
ATOM 1651 C C . ASP A 1 207 ? 18.298 -7.083 -23.273 1.00 88.62 207 ASP A C 1
ATOM 1653 O O . ASP A 1 207 ? 18.215 -8.256 -22.905 1.00 88.62 207 ASP A O 1
ATOM 1657 N N . ALA A 1 208 ? 18.512 -6.104 -22.387 1.00 91.81 208 ALA A N 1
ATOM 1658 C CA . ALA A 1 208 ? 18.597 -6.362 -20.957 1.00 91.81 208 ALA A CA 1
ATOM 1659 C C . ALA A 1 208 ? 17.258 -6.871 -20.397 1.00 91.81 208 ALA A C 1
ATOM 1661 O O . ALA A 1 208 ? 16.180 -6.342 -20.683 1.00 91.81 208 ALA A O 1
ATOM 1662 N N . SER A 1 209 ? 17.346 -7.891 -19.543 1.00 91.19 209 SER A N 1
ATOM 1663 C CA . SER A 1 209 ? 16.216 -8.444 -18.804 1.00 91.19 209 SER A CA 1
ATOM 1664 C C . SER A 1 209 ? 16.195 -7.950 -17.357 1.00 91.19 209 SER A C 1
ATOM 1666 O O . SER A 1 209 ? 17.239 -7.707 -16.737 1.00 91.19 209 SER A O 1
ATOM 1668 N N . SER A 1 210 ? 14.988 -7.879 -16.802 1.00 95.75 210 SER A N 1
ATOM 1669 C CA . SER A 1 210 ? 14.731 -7.623 -15.387 1.00 95.75 210 SER A CA 1
ATOM 1670 C C . SER A 1 210 ? 14.118 -8.864 -14.751 1.00 95.75 210 SER A C 1
ATOM 1672 O O . SER A 1 210 ? 13.222 -9.465 -15.337 1.00 95.75 210 SER A O 1
ATOM 1674 N N . ARG A 1 211 ? 14.548 -9.224 -13.536 1.00 95.81 211 ARG A N 1
ATOM 1675 C CA . ARG A 1 211 ? 13.937 -10.340 -12.786 1.00 95.81 211 ARG A CA 1
ATOM 1676 C C . ARG A 1 211 ? 12.527 -10.030 -12.275 1.00 95.81 211 ARG A C 1
ATOM 1678 O O . ARG A 1 211 ? 11.855 -10.913 -11.752 1.00 95.81 211 ARG A O 1
ATOM 1685 N N . PHE A 1 212 ? 12.113 -8.767 -12.349 1.00 97.06 212 PHE A N 1
ATOM 1686 C CA . PHE A 1 212 ? 10.793 -8.316 -11.918 1.00 97.06 212 PHE A CA 1
ATOM 1687 C C . PHE A 1 212 ? 9.757 -8.399 -13.037 1.00 97.06 212 PHE A C 1
ATOM 1689 O O . PHE A 1 212 ? 8.567 -8.256 -12.758 1.00 97.06 212 PHE A O 1
ATOM 1696 N N . LEU A 1 213 ? 10.194 -8.622 -14.279 1.00 95.88 213 LEU A N 1
ATOM 1697 C CA . LEU A 1 213 ? 9.327 -8.673 -15.443 1.00 95.88 213 LEU A CA 1
ATOM 1698 C C . LEU A 1 213 ? 9.227 -10.094 -15.998 1.00 95.88 213 LEU A C 1
ATOM 1700 O O . LEU A 1 213 ? 10.224 -10.810 -16.071 1.00 95.88 213 LEU A O 1
ATOM 1704 N N . ASP A 1 214 ? 8.034 -10.464 -16.446 1.00 88.44 214 ASP A N 1
ATOM 1705 C CA . ASP A 1 214 ? 7.832 -11.643 -17.277 1.00 88.44 214 ASP A CA 1
ATOM 1706 C C . ASP A 1 214 ? 8.302 -11.327 -18.703 1.00 88.44 214 ASP A C 1
ATOM 1708 O O . ASP A 1 214 ? 7.962 -10.290 -19.277 1.00 88.44 214 ASP A O 1
ATOM 1712 N N . GLY A 1 215 ? 9.122 -12.209 -19.279 1.00 66.19 215 GLY A N 1
ATOM 1713 C CA . GLY A 1 215 ? 9.705 -12.058 -20.618 1.00 66.19 215 GLY A CA 1
ATOM 1714 C C . GLY A 1 215 ? 8.699 -12.275 -21.752 1.00 66.19 215 GLY A C 1
ATOM 1715 O O . GLY A 1 215 ? 8.941 -13.101 -22.625 1.00 66.19 215 GLY A O 1
ATOM 1716 N N . CYS A 1 216 ? 7.552 -11.597 -21.717 1.00 57.88 216 CYS A N 1
ATOM 1717 C CA . CYS A 1 216 ? 6.504 -11.741 -22.721 1.00 57.88 216 CYS A CA 1
ATOM 1718 C C . CYS A 1 216 ? 6.987 -11.273 -24.103 1.00 57.88 216 CYS A C 1
ATOM 1720 O O . CYS A 1 216 ? 7.467 -10.150 -24.253 1.00 57.88 216 CYS A O 1
ATOM 1722 N N . ASP A 1 217 ? 6.812 -12.130 -25.116 1.00 51.81 217 ASP A N 1
ATOM 1723 C CA . ASP A 1 217 ? 7.093 -11.820 -26.518 1.00 51.81 217 ASP A CA 1
ATOM 1724 C C . ASP A 1 217 ? 6.253 -10.623 -26.989 1.00 51.81 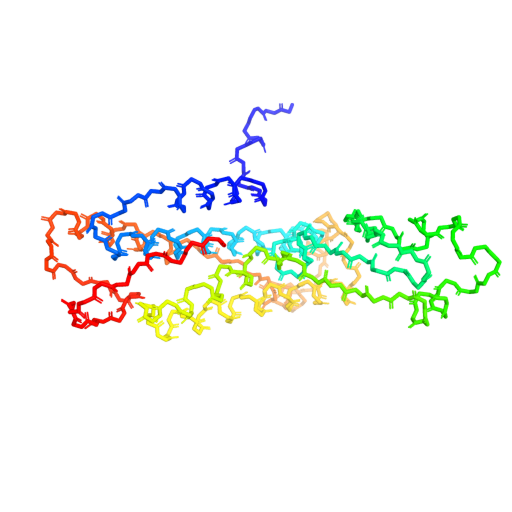217 ASP A C 1
ATOM 1726 O O . ASP A 1 217 ? 5.019 -10.620 -26.956 1.00 51.81 217 ASP A O 1
ATOM 1730 N N . PHE A 1 218 ? 6.958 -9.591 -27.441 1.00 56.62 218 PHE A N 1
ATOM 1731 C CA . PHE A 1 218 ? 6.433 -8.277 -27.788 1.00 56.62 218 PHE A CA 1
ATOM 1732 C C . PHE A 1 218 ? 5.760 -8.303 -29.162 1.00 56.62 218 PHE A C 1
ATOM 1734 O O . PHE A 1 218 ? 6.292 -7.811 -30.156 1.00 56.62 218 PHE A O 1
ATOM 1741 N N . SER A 1 219 ? 4.559 -8.868 -29.228 1.00 41.44 219 SER A N 1
ATOM 1742 C CA . SER A 1 219 ? 3.683 -8.729 -30.386 1.00 41.44 219 SER A CA 1
ATOM 1743 C C . SER A 1 219 ? 2.333 -8.171 -29.947 1.00 41.44 219 SER A C 1
ATOM 1745 O O . SER A 1 219 ? 1.575 -8.824 -29.239 1.00 41.44 219 SER A O 1
ATOM 1747 N N . LEU A 1 220 ? 2.050 -6.962 -30.444 1.00 41.34 220 LEU A N 1
ATOM 1748 C CA . LEU A 1 220 ? 0.755 -6.273 -30.506 1.00 41.34 220 LEU A CA 1
ATOM 1749 C C . LEU A 1 220 ? 0.318 -5.433 -29.291 1.00 41.34 220 LEU A C 1
ATOM 1751 O O . LEU A 1 220 ? -0.249 -5.902 -28.311 1.00 41.34 220 LEU A O 1
ATOM 1755 N N . SER A 1 221 ? 0.459 -4.118 -29.489 1.00 42.84 221 SER A N 1
ATOM 1756 C CA . SER A 1 221 ? -0.594 -3.112 -29.286 1.00 42.84 221 SER A CA 1
ATOM 1757 C C . SER A 1 221 ? -1.509 -3.308 -28.071 1.00 42.84 221 SER A C 1
ATOM 1759 O O . SER A 1 221 ? -2.716 -3.513 -28.221 1.00 42.84 221 SER A O 1
ATOM 1761 N N . GLN A 1 222 ? -0.984 -3.151 -26.862 1.00 43.22 222 GLN A N 1
ATOM 1762 C CA . GLN A 1 222 ? -1.845 -2.792 -25.742 1.00 43.22 222 GLN A CA 1
ATOM 1763 C C . GLN A 1 222 ? -1.874 -1.273 -25.634 1.00 43.22 222 GLN A C 1
ATOM 1765 O O . GLN A 1 222 ? -0.921 -0.636 -25.197 1.00 43.22 222 GLN A O 1
ATOM 1770 N N . LYS A 1 223 ? -2.988 -0.686 -26.086 1.00 44.44 223 LYS A N 1
ATOM 1771 C CA . LYS A 1 223 ? -3.350 0.677 -25.702 1.00 44.44 223 LYS A CA 1
ATOM 1772 C C . LYS A 1 223 ? -3.307 0.741 -24.177 1.00 44.44 223 LYS A C 1
ATOM 1774 O O . LYS A 1 223 ? -3.964 -0.069 -23.522 1.00 44.44 223 LYS A O 1
ATOM 1779 N N . PHE A 1 224 ? -2.543 1.688 -23.640 1.00 49.28 224 PHE A N 1
ATOM 1780 C CA . PHE A 1 224 ? -2.558 1.998 -22.216 1.00 49.28 224 PHE A CA 1
ATOM 1781 C C . PHE A 1 224 ? -4.017 2.180 -21.770 1.00 49.28 224 PHE A C 1
ATOM 1783 O O . PHE A 1 224 ? -4.768 2.883 -22.458 1.00 49.28 224 PHE A O 1
ATOM 1790 N N . PRO A 1 225 ? -4.458 1.534 -20.677 1.00 39.03 225 PRO A N 1
ATOM 1791 C CA . PRO A 1 225 ? -5.821 1.697 -20.203 1.00 39.03 225 PRO A CA 1
ATOM 1792 C C . PRO A 1 225 ? -6.038 3.168 -19.853 1.00 39.03 225 PRO A C 1
ATOM 1794 O O . PRO A 1 225 ? -5.414 3.699 -18.933 1.00 39.03 225 PRO A O 1
ATOM 1797 N N . THR A 1 226 ? -6.898 3.811 -20.638 1.00 38.59 226 THR A N 1
ATOM 1798 C CA . THR A 1 226 ? -7.448 5.132 -20.350 1.00 38.59 226 THR A CA 1
ATOM 1799 C C . THR A 1 226 ? -8.367 5.009 -19.133 1.00 38.59 226 THR A C 1
ATOM 1801 O O . THR A 1 226 ? -8.992 3.963 -18.949 1.00 38.59 226 THR A O 1
ATOM 1804 N N . ILE A 1 227 ? -8.362 6.053 -18.301 1.00 41.31 227 ILE A N 1
ATOM 1805 C CA . ILE A 1 227 ? -9.081 6.181 -17.020 1.00 41.31 227 ILE A CA 1
ATOM 1806 C C . ILE A 1 227 ? -10.551 5.766 -17.139 1.00 41.31 227 ILE A C 1
ATOM 1808 O O . ILE A 1 227 ? -11.205 6.212 -18.110 1.00 41.31 227 ILE A O 1
#

Sequence (227 aa):
MTKDVQRLPNEAWCEQRLEELMGIEAADPRLFWLTLARLAELALKQAGDYADHCEFQAAGDLLVNPRRIKIFVQGRTDPVIKKRHCGLREQFTSAIGREEPATWLSRKTLSHVCEKALIPYLKERLASSGWMHSDYLALLDRRMCRVADTIAFLAAWQIADCRDLAKRMVTAAREDNTLIAANLCRFDLDCFNEMGDDIERIICNADASSRFLDGCDFSLSQKFPTI

Radius of gyration: 21.26 Å; Cα contacts (8 Å, |Δi|>4): 245; chains: 1; bounding box: 56×37×60 Å

Foldseek 3Di:
DDPVVVPQDAQVNLVVVVVVLLPDDDPDVLLSLLVLLLSLLSLLVVLLVCLLFLVPLRNCLQQPDFPWKWKDFPPDPGTDIDDPPDDPCVVCVVPCPPHDRVVRSVVGIDMDRPGGRNNVVSLCCSVVVLWFDPVSSVVSVVSSVLSVQSNVVCVVVVPNGNVSVVVCCVPPDPVVVVVNVVSRSPDDCVSSVLSVVQSVCCVVPVPGDDPGTDPDDDDDDDDDDDD

Mean predicted aligned error: 7.14 Å

Secondary structure (DSSP, 8-state):
--GGGGGS--HHHHHHHHHHHHT---SSHHHHHHHHHHHHHHHHHHHHHHHHTT-HHHHHHHHTS-SEEEEEETT-SSPEEPPTTS-HHHHHHHHHTTS-HHHHHHHHEEEEEEE--HHHHHHHHHHHTS-B-HHHHHHHHHHHHHHHHHHHHHHHTT--SHHHHHHHHHHS-HHHHHHHHTTS----SHHHHHHHHHHHHHHH-TT---TTB------S-------

Organism: NCBI:txid947919

Solvent-accessible surface area (backbone atoms only — not comparable to full-atom values): 13050 Å² total; per-residue (Å²): 136,68,82,66,73,79,66,61,84,46,71,69,53,54,48,51,52,48,54,55,54,73,71,56,87,59,93,50,64,67,54,50,53,41,51,52,50,33,53,42,45,51,54,49,39,48,24,18,52,26,30,66,45,43,37,50,68,64,17,34,42,33,55,65,42,52,76,32,35,38,35,39,40,74,94,51,91,69,58,47,71,58,61,81,99,55,57,67,56,71,80,38,44,89,77,51,66,88,54,61,56,69,64,46,47,70,73,41,45,48,80,43,79,77,32,61,11,55,47,56,46,44,51,50,53,47,64,74,62,74,44,51,22,67,68,53,56,51,51,53,50,54,53,54,50,40,32,54,50,26,44,51,52,40,52,75,68,66,46,77,35,46,67,52,47,52,50,45,56,71,72,45,55,71,66,56,38,50,52,52,62,73,44,47,47,81,66,75,58,60,72,40,49,51,44,49,53,39,44,54,44,32,75,78,32,81,87,54,80,48,91,55,43,47,89,69,79,93,73,79,89,75,76,76,85,75,132